Protein AF-A0A2A2HPN9-F1 (afdb_monomer_lite)

pLDDT: mean 92.89, std 8.74, range [51.38, 98.81]

Structure (mmCIF, N/CA/C/O backbone):
data_AF-A0A2A2HPN9-F1
#
_entry.id   AF-A0A2A2HPN9-F1
#
loop_
_atom_site.group_PDB
_atom_site.id
_atom_site.type_symbol
_atom_site.label_atom_id
_atom_site.label_alt_id
_atom_site.label_comp_id
_atom_site.label_asym_id
_atom_site.label_entity_id
_atom_site.label_seq_id
_atom_site.pdbx_PDB_ins_code
_atom_site.Cartn_x
_atom_site.Cartn_y
_atom_site.Cartn_z
_atom_site.occupancy
_atom_site.B_iso_or_equiv
_atom_site.auth_seq_id
_atom_site.auth_comp_id
_atom_site.auth_asym_id
_atom_site.auth_atom_id
_atom_site.pdbx_PDB_model_num
ATOM 1 N N . MET A 1 1 ? -5.520 -9.293 13.036 1.00 94.44 1 MET A N 1
ATOM 2 C CA . MET A 1 1 ? -4.267 -8.749 12.450 1.00 94.44 1 MET A CA 1
ATOM 3 C C . MET A 1 1 ? -4.256 -7.219 12.364 1.00 94.44 1 MET A C 1
ATOM 5 O O . MET A 1 1 ? -3.452 -6.610 13.058 1.00 94.44 1 MET A O 1
ATOM 9 N N . LEU A 1 2 ? -5.131 -6.582 11.566 1.00 96.94 2 LEU A N 1
ATOM 10 C CA . LEU A 1 2 ? -5.053 -5.133 11.286 1.00 96.94 2 LEU A CA 1
ATOM 11 C C . LEU A 1 2 ? -5.086 -4.243 12.544 1.00 96.94 2 LEU A C 1
ATOM 13 O O . LEU A 1 2 ? -4.324 -3.278 12.641 1.00 96.94 2 LEU A O 1
ATOM 17 N N . VAL A 1 3 ? -5.927 -4.607 13.520 1.00 96.00 3 VAL A N 1
ATOM 18 C CA . VAL A 1 3 ? -6.028 -3.945 14.832 1.00 96.00 3 VAL A CA 1
ATOM 19 C C . VAL A 1 3 ? -4.741 -4.113 15.638 1.00 96.00 3 VAL A C 1
ATOM 21 O O . VAL A 1 3 ? -4.184 -3.131 16.120 1.00 96.00 3 VAL A O 1
ATOM 24 N N . ALA A 1 4 ? -4.218 -5.340 15.725 1.00 94.75 4 ALA A N 1
ATOM 25 C CA . ALA A 1 4 ? -3.018 -5.659 16.495 1.00 94.75 4 ALA A CA 1
ATOM 26 C C . ALA A 1 4 ? -1.759 -4.940 15.970 1.00 94.75 4 ALA A C 1
ATOM 28 O O . ALA A 1 4 ? -0.940 -4.479 16.773 1.00 94.75 4 ALA A O 1
ATOM 29 N N . ASN A 1 5 ? -1.646 -4.794 14.647 1.00 97.00 5 ASN A N 1
ATOM 30 C CA . ASN A 1 5 ? -0.594 -4.036 13.962 1.00 97.00 5 ASN A CA 1
ATOM 31 C C . ASN A 1 5 ? -0.727 -2.512 14.159 1.00 97.00 5 ASN A C 1
ATOM 33 O O . ASN A 1 5 ? 0.233 -1.787 13.948 1.00 97.00 5 ASN A O 1
ATOM 37 N N . ARG A 1 6 ? -1.901 -2.006 14.576 1.00 96.88 6 ARG A N 1
ATOM 38 C CA . ARG A 1 6 ? -2.229 -0.565 14.542 1.00 96.88 6 ARG A CA 1
ATOM 39 C C . ARG A 1 6 ? -1.991 -0.011 13.133 1.00 96.88 6 ARG A C 1
ATOM 41 O O . ARG A 1 6 ? -1.334 1.003 12.944 1.00 96.88 6 ARG A O 1
ATOM 48 N N . THR A 1 7 ? -2.520 -0.744 12.151 1.00 98.38 7 THR A N 1
ATOM 49 C CA . THR A 1 7 ? -2.229 -0.553 10.725 1.00 98.38 7 THR A CA 1
ATOM 50 C C . THR A 1 7 ? -2.402 0.912 10.318 1.00 98.38 7 THR A C 1
ATOM 52 O O . THR A 1 7 ? -3.520 1.433 10.421 1.00 98.38 7 THR A O 1
ATOM 55 N N . PRO A 1 8 ? -1.329 1.579 9.857 1.00 98.31 8 PRO A N 1
ATOM 56 C CA . PRO A 1 8 ? -1.378 2.991 9.541 1.00 98.31 8 PRO A CA 1
ATOM 57 C C . PRO A 1 8 ? -1.985 3.264 8.164 1.00 98.31 8 PRO A C 1
ATOM 59 O O . PRO A 1 8 ? -2.545 4.332 7.964 1.00 98.31 8 PRO A O 1
ATOM 62 N N . ALA A 1 9 ? -1.923 2.291 7.250 1.00 98.56 9 ALA A N 1
ATOM 63 C CA . ALA A 1 9 ? -2.622 2.288 5.971 1.00 98.56 9 ALA A CA 1
ATOM 64 C C . ALA A 1 9 ? -2.888 0.847 5.517 1.00 98.56 9 ALA A C 1
ATOM 66 O O . ALA A 1 9 ? -2.006 -0.010 5.607 1.00 98.56 9 ALA A O 1
ATOM 67 N N . LEU A 1 10 ? -4.099 0.585 5.032 1.00 98.81 10 LEU A N 1
ATOM 68 C CA . LEU A 1 10 ? -4.446 -0.627 4.295 1.00 98.81 10 LEU A CA 1
ATOM 69 C C . LEU A 1 10 ? -4.522 -0.275 2.807 1.00 98.81 10 LEU A C 1
ATOM 71 O O . LEU A 1 10 ? -5.315 0.578 2.421 1.00 98.81 10 LEU A O 1
ATOM 75 N N . VAL A 1 11 ? -3.722 -0.922 1.970 1.00 98.62 11 VAL A N 1
ATOM 76 C CA . VAL A 1 11 ? -3.700 -0.681 0.526 1.00 98.62 11 VAL A CA 1
ATOM 77 C C . VAL A 1 11 ? -4.233 -1.909 -0.197 1.00 98.62 11 VAL A C 1
ATOM 79 O O . VAL A 1 11 ? -3.643 -2.990 -0.138 1.00 98.62 11 VAL A O 1
ATOM 82 N N . VAL A 1 12 ? -5.360 -1.730 -0.877 1.00 98.00 12 VAL A N 1
ATOM 83 C CA . VAL A 1 12 ? -6.026 -2.759 -1.670 1.00 98.00 12 VAL A CA 1
ATOM 84 C C . VAL A 1 12 ? -5.745 -2.474 -3.141 1.00 98.00 12 VAL A C 1
ATOM 86 O O . VAL A 1 12 ? -6.105 -1.426 -3.663 1.00 98.00 12 VAL A O 1
ATOM 89 N N . LEU A 1 13 ? -5.088 -3.409 -3.814 1.00 96.62 13 LEU A N 1
ATOM 90 C CA . LEU A 1 13 ? -4.705 -3.299 -5.226 1.00 96.62 13 LEU A CA 1
ATOM 91 C C . LEU A 1 13 ? -5.498 -4.257 -6.120 1.00 96.62 13 LEU A C 1
ATOM 93 O O . LEU A 1 13 ? -5.266 -4.297 -7.321 1.00 96.62 13 LEU A O 1
ATOM 97 N N . ALA A 1 14 ? -6.378 -5.076 -5.535 1.00 93.81 14 ALA A N 1
ATOM 98 C CA . ALA A 1 14 ? -7.333 -5.875 -6.292 1.00 93.81 14 ALA A CA 1
ATOM 99 C C . ALA A 1 14 ? -8.342 -4.930 -6.960 1.00 93.81 14 ALA A C 1
ATOM 101 O O . ALA A 1 14 ? -8.957 -4.110 -6.283 1.00 93.81 14 ALA A O 1
ATOM 102 N N . SER A 1 15 ? -8.482 -5.036 -8.276 1.00 92.88 15 SER A N 1
ATOM 103 C CA . SER A 1 15 ? -9.352 -4.193 -9.097 1.00 92.88 15 SER A CA 1
ATOM 104 C C . SER A 1 15 ? -10.831 -4.536 -8.903 1.00 92.88 15 SER A C 1
ATOM 106 O O . SER A 1 15 ? -11.163 -5.568 -8.320 1.00 92.88 15 SER A O 1
ATOM 108 N N . GLU A 1 16 ? -11.738 -3.738 -9.469 1.00 91.19 16 GLU A N 1
ATOM 109 C CA . GLU A 1 16 ? -13.156 -4.113 -9.558 1.00 91.19 16 GLU A CA 1
ATOM 110 C C . GLU A 1 16 ? -13.344 -5.450 -10.265 1.00 91.19 16 GLU A C 1
ATOM 112 O O . GLU A 1 16 ? -14.197 -6.225 -9.862 1.00 91.19 16 GLU A O 1
ATOM 117 N N . LYS A 1 17 ? -12.524 -5.774 -11.270 1.00 88.38 17 LYS A N 1
ATOM 118 C CA . LYS A 1 17 ? -12.605 -7.073 -11.955 1.00 88.38 17 LYS A CA 1
ATOM 119 C C . LYS A 1 17 ? -12.196 -8.242 -11.057 1.00 88.38 17 LYS A C 1
ATOM 121 O O . LYS A 1 17 ? -12.641 -9.358 -11.280 1.00 88.38 17 LYS A O 1
ATOM 126 N N . ASP A 1 18 ? -11.350 -7.996 -10.055 1.00 89.00 18 ASP A N 1
ATOM 127 C CA . ASP A 1 18 ? -10.949 -9.011 -9.073 1.00 89.00 18 ASP A CA 1
ATOM 128 C C . ASP A 1 18 ? -12.004 -9.197 -7.963 1.00 89.00 18 ASP A C 1
ATOM 130 O O . ASP A 1 18 ? -12.030 -10.225 -7.290 1.00 89.00 18 ASP A O 1
ATOM 134 N N . ILE A 1 19 ? -12.830 -8.177 -7.721 1.00 88.94 19 ILE A N 1
ATOM 135 C CA . ILE A 1 19 ? -13.760 -8.101 -6.588 1.00 88.94 19 ILE A CA 1
ATOM 136 C C . ILE A 1 19 ? -15.208 -8.377 -7.022 1.00 88.94 19 ILE A C 1
ATOM 138 O O . ILE A 1 19 ? -15.953 -9.054 -6.308 1.00 88.94 19 ILE A O 1
ATOM 142 N N . ASN A 1 20 ? -15.621 -7.854 -8.177 1.00 79.00 20 ASN A N 1
ATOM 143 C CA . ASN A 1 20 ? -16.982 -7.957 -8.681 1.00 79.00 20 ASN A CA 1
ATOM 144 C C . ASN A 1 20 ? -17.252 -9.393 -9.184 1.00 79.00 20 ASN A C 1
ATOM 146 O O . ASN A 1 20 ? -16.546 -9.879 -10.073 1.00 79.00 20 ASN A O 1
ATOM 150 N N . PRO A 1 21 ? -18.292 -10.066 -8.651 1.00 65.19 21 PRO A N 1
ATOM 151 C CA . PRO A 1 21 ? -18.664 -11.426 -9.041 1.00 65.19 21 PRO A CA 1
ATOM 152 C C . PRO A 1 21 ? -19.020 -11.600 -10.523 1.00 65.19 21 PRO A C 1
ATOM 154 O O . PRO A 1 21 ? -18.977 -12.724 -11.012 1.00 65.19 21 PRO A O 1
ATOM 157 N N . GLU A 1 22 ? -19.350 -10.531 -11.249 1.00 68.00 22 GLU A N 1
ATOM 158 C CA . GLU A 1 22 ? -19.658 -10.601 -12.685 1.00 68.00 22 GLU A CA 1
ATOM 159 C C . GLU A 1 22 ? -18.457 -11.038 -13.546 1.00 68.00 22 GLU A C 1
ATOM 161 O O . GLU A 1 22 ? -18.647 -11.456 -14.686 1.00 68.00 22 GLU A O 1
ATOM 166 N N . PHE A 1 23 ? -17.229 -10.992 -13.011 1.00 60.81 23 PHE A N 1
ATOM 167 C CA . PHE A 1 23 ? -15.998 -11.287 -13.756 1.00 60.81 23 PHE A CA 1
ATOM 168 C C . PHE A 1 23 ? -15.218 -12.524 -13.256 1.00 60.81 23 PHE A C 1
ATOM 170 O O . PHE A 1 23 ? -14.158 -12.820 -13.811 1.00 60.81 23 PHE A O 1
ATOM 177 N N . GLY A 1 24 ? -15.709 -13.272 -12.250 1.00 60.09 24 GLY A N 1
ATOM 178 C CA . GLY A 1 24 ? -15.076 -14.519 -11.776 1.00 60.09 24 GLY A CA 1
ATOM 179 C C . GLY A 1 24 ? -15.166 -14.788 -10.263 1.00 60.09 24 GLY A C 1
ATOM 180 O O . GLY A 1 24 ? -16.160 -14.463 -9.616 1.00 60.09 24 GLY A O 1
ATOM 181 N N . GLU A 1 25 ? -14.131 -15.426 -9.689 1.00 59.91 25 GLU A N 1
ATOM 182 C CA . GLU A 1 25 ? -14.046 -15.708 -8.242 1.00 59.91 25 GLU A CA 1
ATOM 183 C C . GLU A 1 25 ? -14.098 -14.417 -7.413 1.00 59.91 25 GLU A C 1
ATOM 185 O O . GLU A 1 25 ? -13.223 -13.557 -7.507 1.00 59.91 25 GLU A O 1
ATOM 190 N N . LYS A 1 26 ? -15.120 -14.317 -6.562 1.00 79.88 26 LYS A N 1
ATOM 191 C CA . LYS A 1 26 ? -15.441 -13.125 -5.780 1.00 79.88 26 LYS A CA 1
ATOM 192 C C . LYS A 1 26 ? -14.487 -12.941 -4.599 1.00 79.88 26 LYS A C 1
ATOM 194 O O . LYS A 1 26 ? -14.621 -13.627 -3.582 1.00 79.88 26 LYS A O 1
ATOM 199 N N . LEU A 1 27 ? -13.591 -11.957 -4.672 1.00 89.00 27 LEU A N 1
ATOM 200 C CA . LEU A 1 27 ? -12.939 -11.449 -3.464 1.00 89.00 27 LEU A CA 1
ATOM 201 C C . LEU A 1 27 ? -13.952 -10.651 -2.618 1.00 89.00 27 LEU A C 1
ATOM 203 O O . LEU A 1 27 ? -14.721 -9.854 -3.156 1.00 89.00 27 LEU A O 1
ATOM 207 N N . PRO A 1 28 ? -13.987 -10.832 -1.286 1.00 90.56 28 PRO A N 1
ATOM 208 C CA . PRO A 1 28 ? -14.945 -10.135 -0.436 1.00 90.56 28 PRO A CA 1
ATOM 209 C C . PRO A 1 28 ? -14.647 -8.630 -0.341 1.00 90.56 28 PRO A C 1
ATOM 211 O O . PRO A 1 28 ? -13.524 -8.214 -0.066 1.00 90.56 28 PRO A O 1
ATOM 214 N N . GLU A 1 29 ? -15.690 -7.806 -0.456 1.00 90.31 29 GLU A N 1
ATOM 215 C CA . GLU A 1 29 ? -15.645 -6.337 -0.331 1.00 90.31 29 GLU A CA 1
ATOM 216 C C . GLU A 1 29 ? -15.559 -5.844 1.127 1.00 90.31 29 GLU A C 1
ATOM 218 O O . GLU A 1 29 ? -16.287 -4.944 1.559 1.00 90.31 29 GLU A O 1
ATOM 223 N N . TYR A 1 30 ? -14.674 -6.443 1.922 1.00 94.81 30 TYR A N 1
ATOM 224 C CA . TYR A 1 30 ? -14.636 -6.268 3.379 1.00 94.81 30 TYR A CA 1
ATOM 225 C C . TYR A 1 30 ? -14.325 -4.831 3.841 1.00 94.81 30 TYR A C 1
ATOM 227 O O . TYR A 1 30 ? -14.590 -4.485 4.990 1.00 94.81 30 TYR A O 1
ATOM 235 N N . PHE A 1 31 ? -13.743 -4.005 2.967 1.00 95.69 31 PHE A N 1
ATOM 236 C CA . PHE A 1 31 ? -13.295 -2.641 3.266 1.00 95.69 31 PHE A CA 1
ATOM 237 C C . PHE A 1 31 ? -14.275 -1.550 2.802 1.00 95.69 31 PHE A C 1
ATOM 239 O O . PHE A 1 31 ? -14.075 -0.379 3.119 1.00 95.69 31 PHE A O 1
ATOM 246 N N . ARG A 1 32 ? -15.333 -1.920 2.068 1.00 93.88 32 ARG A N 1
ATOM 247 C CA . ARG A 1 32 ? -16.356 -0.990 1.545 1.00 93.88 32 ARG A CA 1
ATOM 248 C C . ARG A 1 32 ? -17.679 -1.074 2.287 1.00 93.88 32 ARG A C 1
ATOM 250 O O . ARG A 1 32 ? -18.446 -0.116 2.287 1.00 93.88 32 ARG A O 1
ATOM 257 N N . LYS A 1 33 ? -17.952 -2.218 2.913 1.00 93.38 33 LYS A N 1
ATOM 258 C CA . LYS A 1 3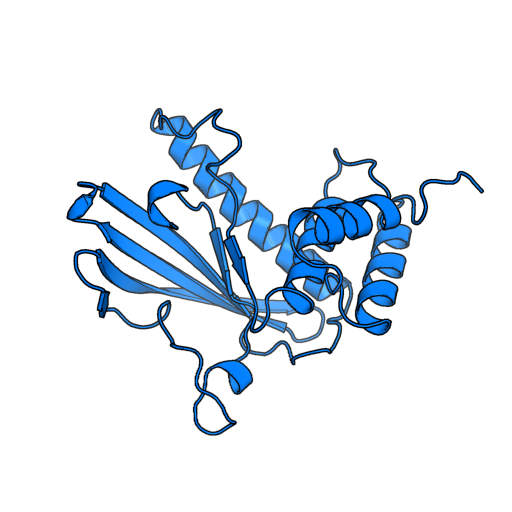3 ? -19.213 -2.506 3.596 1.00 93.38 33 LYS A CA 1
ATOM 259 C C . LYS A 1 33 ? -18.976 -2.671 5.088 1.00 93.38 33 LYS A C 1
ATOM 261 O O . LYS A 1 33 ? -18.033 -3.334 5.512 1.00 93.38 33 LYS A O 1
ATOM 266 N N . SER A 1 34 ? -19.855 -2.064 5.878 1.00 97.25 34 SER A N 1
ATOM 267 C CA . SER A 1 34 ? -19.897 -2.313 7.316 1.00 97.25 34 SER A CA 1
ATOM 268 C C . SER A 1 34 ? -20.394 -3.733 7.559 1.00 97.25 34 SER A C 1
ATOM 270 O O . SER A 1 34 ? -21.356 -4.160 6.922 1.00 97.25 34 SER A O 1
ATOM 272 N N . ASN A 1 35 ? -19.730 -4.470 8.443 1.00 96.94 35 ASN A N 1
ATOM 273 C CA . ASN A 1 35 ? -20.083 -5.853 8.746 1.00 96.94 35 ASN A CA 1
ATOM 274 C C . ASN A 1 35 ? -19.527 -6.276 10.114 1.00 96.94 35 ASN A C 1
ATOM 276 O O . ASN A 1 35 ? -18.695 -5.580 10.704 1.00 96.94 35 ASN A O 1
ATOM 280 N N . GLN A 1 36 ? -19.966 -7.434 10.597 1.00 96.81 36 GLN A N 1
ATOM 281 C CA . GLN A 1 36 ? -19.438 -8.088 11.786 1.00 96.81 36 GLN A CA 1
ATOM 282 C C . GLN A 1 36 ? -18.783 -9.423 11.408 1.00 96.81 36 GLN A C 1
ATOM 284 O O . GLN A 1 36 ? -19.371 -10.240 10.704 1.00 96.81 36 GLN A O 1
ATOM 289 N N . TYR A 1 37 ? -17.568 -9.647 11.903 1.00 95.44 37 TYR A N 1
ATOM 290 C CA . TYR A 1 37 ? -16.784 -10.864 11.701 1.00 95.44 37 TYR A CA 1
ATOM 291 C C . TYR A 1 37 ? -16.431 -11.448 13.073 1.00 95.44 37 TYR A C 1
ATOM 293 O O . TYR A 1 37 ? -15.424 -11.074 13.677 1.00 95.44 37 TYR A O 1
ATOM 301 N N . GLY A 1 38 ? -17.302 -12.313 13.601 1.00 95.50 38 GLY A N 1
ATOM 302 C CA . GLY A 1 38 ? -17.205 -12.781 14.987 1.00 95.50 38 GLY A CA 1
ATOM 303 C C . GLY A 1 38 ? -17.287 -11.609 15.971 1.00 95.50 38 GLY A C 1
ATOM 304 O O . GLY A 1 38 ? -18.250 -10.841 15.948 1.00 95.50 38 GLY A O 1
ATOM 305 N N . ASP A 1 39 ? -16.247 -11.437 16.786 1.00 95.75 39 ASP A N 1
ATOM 306 C CA . ASP A 1 39 ? -16.135 -10.360 17.782 1.00 95.75 39 ASP A CA 1
ATOM 307 C C . ASP A 1 39 ? -15.650 -9.017 17.213 1.00 95.75 39 ASP A C 1
ATOM 309 O O . ASP A 1 39 ? -15.536 -8.026 17.943 1.00 95.75 39 ASP A O 1
ATOM 313 N N . VAL A 1 40 ? -15.368 -8.963 15.909 1.00 97.31 40 VAL A N 1
ATOM 314 C CA . VAL A 1 40 ? -14.856 -7.771 15.234 1.00 97.31 40 VAL A CA 1
ATOM 315 C C . VAL A 1 40 ? -15.981 -7.062 14.491 1.00 97.31 40 VAL A C 1
ATOM 317 O O . VAL A 1 40 ? -16.501 -7.559 13.493 1.00 97.31 40 VAL A O 1
ATOM 320 N N . LEU A 1 41 ? -16.325 -5.858 14.941 1.00 97.69 41 LEU A N 1
ATOM 321 C CA . LEU A 1 41 ? -17.253 -4.965 14.257 1.00 97.69 41 LEU A CA 1
ATOM 322 C C . LEU A 1 41 ? -16.480 -3.977 13.380 1.00 97.69 41 LEU A C 1
ATOM 324 O O . LEU A 1 41 ? -15.588 -3.272 13.859 1.00 97.69 41 LEU A O 1
ATOM 328 N N . VAL A 1 42 ? -16.852 -3.892 12.105 1.00 98.19 42 VAL A N 1
ATOM 329 C CA . VAL A 1 42 ? -16.247 -2.992 11.121 1.00 98.19 42 VAL A CA 1
ATOM 330 C C . VAL A 1 42 ? -17.304 -2.027 10.603 1.00 98.19 42 VAL A C 1
ATOM 332 O O . VAL A 1 42 ? -18.339 -2.440 10.085 1.00 98.19 42 VAL A O 1
ATOM 335 N N . THR A 1 43 ? -17.028 -0.729 10.693 1.00 98.31 43 THR A N 1
ATOM 336 C CA . THR A 1 43 ? -17.799 0.315 10.011 1.00 98.31 43 THR A CA 1
ATOM 337 C C . THR A 1 43 ? -16.943 0.945 8.923 1.00 98.31 43 THR A C 1
ATOM 339 O O . THR A 1 43 ? -15.911 1.547 9.228 1.00 98.31 43 THR A O 1
ATOM 342 N N . ALA A 1 44 ? -17.377 0.826 7.671 1.00 97.88 44 ALA A N 1
ATOM 343 C CA . ALA A 1 44 ? -16.716 1.420 6.515 1.00 97.88 44 ALA A CA 1
ATOM 344 C C . ALA A 1 44 ? -17.393 2.741 6.129 1.00 97.88 44 ALA A C 1
ATOM 346 O O . ALA A 1 44 ? -18.621 2.831 6.091 1.00 97.88 44 ALA A O 1
ATOM 347 N N . LYS A 1 45 ? -16.595 3.769 5.834 1.00 97.94 45 LYS A N 1
ATOM 348 C CA . LYS A 1 45 ? -17.073 5.052 5.301 1.00 97.94 45 LYS A CA 1
ATOM 349 C C . LYS A 1 45 ? -16.159 5.511 4.168 1.00 97.94 45 LYS A C 1
ATOM 351 O O . LYS A 1 45 ? -14.943 5.474 4.337 1.00 97.94 45 LYS A O 1
ATOM 356 N N . GLY A 1 46 ? -16.732 5.980 3.059 1.00 97.25 46 GLY A N 1
ATOM 357 C CA . GLY A 1 46 ? -15.977 6.674 2.012 1.00 97.25 46 GLY A CA 1
ATOM 358 C C . GLY A 1 46 ? -15.284 7.928 2.556 1.00 97.25 46 GLY A C 1
ATOM 359 O O . GLY A 1 46 ? -15.828 8.625 3.418 1.00 97.25 46 GLY A O 1
ATOM 360 N N . ASN A 1 47 ? -14.067 8.182 2.086 1.00 96.50 47 ASN A N 1
ATOM 361 C CA . ASN A 1 47 ? -13.200 9.257 2.566 1.00 96.50 47 ASN A CA 1
ATOM 362 C C . ASN A 1 47 ? -12.522 10.038 1.427 1.00 96.50 47 ASN A C 1
ATOM 364 O O . ASN A 1 47 ? -11.494 10.669 1.644 1.00 96.50 47 ASN A O 1
ATOM 368 N N . GLY A 1 48 ? -13.106 9.999 0.231 1.00 96.38 48 GLY A N 1
ATOM 369 C CA . GLY A 1 48 ? -12.618 10.703 -0.951 1.00 96.38 48 GLY A CA 1
ATOM 370 C C . GLY A 1 48 ? -12.144 9.757 -2.044 1.00 96.38 48 GLY A C 1
ATOM 371 O O . GLY A 1 48 ? -12.053 8.546 -1.852 1.00 96.38 48 GLY A O 1
ATOM 372 N N . GLU A 1 49 ? -11.846 10.336 -3.191 1.00 97.31 49 GLU A N 1
ATOM 373 C CA . GLU A 1 49 ? -11.356 9.663 -4.387 1.00 97.31 49 GLU A CA 1
ATOM 374 C C . GLU A 1 49 ? -10.487 10.638 -5.183 1.00 97.31 49 GLU A C 1
ATOM 376 O O . GLU A 1 49 ? -10.465 11.838 -4.893 1.00 97.31 49 GLU A O 1
ATOM 381 N N . GLY A 1 50 ? -9.746 10.124 -6.154 1.00 96.50 50 GLY A N 1
ATOM 382 C CA . GLY A 1 50 ? -8.930 10.936 -7.039 1.00 96.50 50 GLY A CA 1
ATOM 383 C C . GLY A 1 50 ? -8.310 10.114 -8.156 1.00 96.50 50 GLY A C 1
ATOM 384 O O . GLY A 1 50 ? -8.546 8.911 -8.280 1.00 96.50 50 GLY A O 1
ATOM 385 N N . LYS A 1 51 ? -7.513 10.800 -8.968 1.00 95.25 51 LYS A N 1
ATOM 386 C CA . LYS A 1 51 ? -6.759 10.221 -10.075 1.00 95.25 51 LYS A CA 1
ATOM 387 C C . LYS A 1 51 ? -5.274 10.325 -9.779 1.00 95.25 51 LYS A C 1
ATOM 389 O O . LYS A 1 51 ? -4.848 11.257 -9.101 1.00 95.25 51 LYS A O 1
ATOM 394 N N . LEU A 1 52 ? -4.535 9.361 -10.290 1.00 94.06 52 LEU A N 1
ATOM 395 C CA . LEU A 1 52 ? -3.089 9.366 -10.390 1.00 94.06 52 LEU A CA 1
ATOM 396 C C . LEU A 1 52 ? -2.725 9.440 -11.878 1.00 94.06 52 LEU A C 1
ATOM 398 O O . LEU A 1 52 ? -3.580 9.265 -12.759 1.00 94.06 52 LEU A O 1
ATOM 402 N N . ALA A 1 53 ? -1.450 9.652 -12.163 1.00 90.88 53 ALA A N 1
ATOM 403 C CA . ALA A 1 53 ? -0.892 9.487 -13.492 1.00 90.88 53 ALA A CA 1
ATOM 404 C C . ALA A 1 53 ? -1.140 8.070 -14.056 1.00 90.88 53 ALA A C 1
ATOM 406 O O . ALA A 1 53 ? -1.603 7.147 -13.374 1.00 90.88 53 ALA A O 1
ATOM 407 N N . ASP A 1 54 ? -0.876 7.909 -15.354 1.00 88.75 54 ASP A N 1
ATOM 408 C CA . ASP A 1 54 ? -1.081 6.659 -16.103 1.00 88.75 54 ASP A CA 1
ATOM 409 C C . ASP A 1 54 ? -2.527 6.126 -16.088 1.00 88.75 54 ASP A C 1
ATOM 411 O O . ASP A 1 54 ? -2.781 4.946 -16.341 1.00 88.75 54 ASP A O 1
ATOM 415 N N . GLY A 1 55 ? -3.495 7.003 -15.802 1.00 88.81 55 GLY A N 1
ATOM 416 C CA . GLY A 1 55 ? -4.919 6.673 -15.794 1.00 88.81 55 GLY A CA 1
ATOM 417 C C . GLY A 1 55 ? -5.360 5.812 -14.610 1.00 88.81 55 GLY A C 1
ATOM 418 O O . GLY A 1 55 ? -6.452 5.243 -14.657 1.00 88.81 55 GLY A O 1
ATOM 419 N N . LEU A 1 56 ? -4.550 5.698 -13.553 1.00 92.12 56 LEU A N 1
ATOM 420 C CA . LEU A 1 56 ? -4.956 5.015 -12.328 1.00 92.12 56 LEU A CA 1
ATOM 421 C C . LEU A 1 56 ? -5.907 5.891 -11.505 1.00 92.12 56 LEU A C 1
ATOM 423 O O . LEU A 1 56 ? -5.715 7.093 -11.361 1.00 92.12 56 LEU A O 1
ATOM 427 N N . ASP A 1 57 ? -6.919 5.267 -10.915 1.00 95.56 57 ASP A N 1
ATOM 428 C CA . ASP A 1 57 ? -7.818 5.907 -9.959 1.00 95.56 57 ASP A CA 1
ATOM 429 C C . ASP A 1 57 ? -7.478 5.425 -8.541 1.00 95.56 57 ASP A C 1
ATOM 431 O O . ASP A 1 57 ? -6.969 4.317 -8.348 1.00 95.56 57 ASP A O 1
ATOM 435 N N . TYR A 1 58 ? -7.799 6.221 -7.522 1.00 97.00 58 TYR A N 1
ATOM 436 C CA . TYR A 1 58 ? -7.806 5.752 -6.139 1.00 97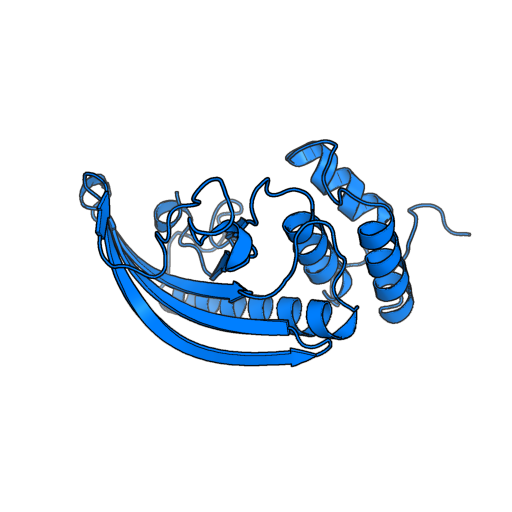.00 58 TYR A CA 1
ATOM 437 C C . TYR A 1 58 ? -9.092 6.152 -5.423 1.00 97.00 58 TYR A C 1
ATOM 439 O O . TYR A 1 58 ? -9.568 7.279 -5.534 1.00 97.00 58 TYR A O 1
ATOM 447 N N . HIS A 1 59 ? -9.618 5.243 -4.608 1.00 98.06 59 HIS A N 1
ATOM 448 C CA . HIS A 1 59 ? -10.706 5.497 -3.670 1.00 98.06 59 HIS A CA 1
ATOM 449 C C . HIS A 1 59 ? -10.185 5.349 -2.243 1.00 98.06 59 HIS A C 1
ATOM 451 O O . HIS A 1 59 ? -9.458 4.406 -1.919 1.00 98.06 59 HIS A O 1
ATOM 457 N N . GLN A 1 60 ? -10.569 6.266 -1.364 1.00 98.25 60 GLN A N 1
ATOM 458 C CA . GLN A 1 60 ? -10.220 6.223 0.046 1.00 98.25 60 GLN A CA 1
ATOM 459 C C . GLN A 1 60 ? -11.412 5.828 0.904 1.00 98.25 60 GLN A C 1
ATOM 461 O O . GLN A 1 60 ? -12.536 6.296 0.715 1.00 98.25 60 GLN A O 1
ATOM 466 N N . TYR A 1 61 ? -11.139 5.025 1.927 1.00 98.44 61 TYR A N 1
ATOM 467 C CA . TYR A 1 61 ? -12.114 4.672 2.952 1.00 98.44 61 TYR A CA 1
ATOM 468 C C . TYR A 1 61 ? -11.504 4.814 4.344 1.00 98.44 61 TYR A C 1
ATOM 470 O O . TYR A 1 61 ? -10.288 4.780 4.531 1.00 98.44 61 TYR A O 1
ATOM 478 N N . LEU A 1 62 ? -12.361 4.945 5.348 1.00 98.31 62 LEU A N 1
ATOM 479 C CA . LEU A 1 62 ? -11.997 4.826 6.753 1.00 98.31 62 LEU A CA 1
ATOM 480 C C . LEU A 1 62 ? -12.737 3.638 7.351 1.00 98.31 62 LEU A C 1
ATOM 482 O O . LEU A 1 62 ? -13.968 3.636 7.418 1.00 98.31 62 LEU A O 1
ATOM 486 N N . LEU A 1 63 ? -11.978 2.660 7.840 1.00 98.44 63 LEU A N 1
ATOM 487 C CA . LEU A 1 63 ? -12.517 1.553 8.616 1.00 98.44 63 LEU A CA 1
ATOM 488 C C . LEU A 1 63 ? -12.409 1.873 10.097 1.00 98.44 63 LEU A C 1
ATOM 490 O O . LEU A 1 63 ? -11.310 1.945 10.646 1.00 98.44 63 LEU A O 1
ATOM 494 N N . LYS A 1 64 ? -13.546 2.040 10.768 1.00 98.19 64 LYS A N 1
ATOM 495 C CA . LYS A 1 64 ? -13.606 2.007 12.231 1.00 98.19 64 LYS A CA 1
ATOM 496 C C . LYS A 1 64 ? -13.776 0.553 12.643 1.00 98.19 64 LYS A C 1
ATOM 498 O O . LYS A 1 64 ? -14.788 -0.055 12.314 1.00 98.19 64 LYS A O 1
ATOM 503 N N . VAL A 1 65 ? -12.787 0.009 13.338 1.00 98.00 65 VAL A N 1
ATOM 504 C CA . VAL A 1 65 ? -12.777 -1.387 13.774 1.00 98.00 65 VAL A CA 1
ATOM 505 C C . VAL A 1 65 ? -12.830 -1.426 15.291 1.00 98.00 65 VAL A C 1
ATOM 507 O O . VAL A 1 65 ? -12.012 -0.783 15.954 1.00 98.00 65 VAL A O 1
ATOM 510 N N . ILE A 1 66 ? -13.801 -2.160 15.823 1.00 97.44 66 ILE A N 1
ATOM 511 C CA . ILE A 1 66 ? -13.938 -2.477 17.243 1.00 97.44 66 ILE A CA 1
ATOM 512 C C . ILE A 1 66 ? -13.746 -3.984 17.369 1.00 97.44 66 ILE A C 1
ATOM 514 O O . ILE A 1 66 ? -14.538 -4.751 16.832 1.00 97.44 66 ILE A O 1
ATOM 518 N N . ASP A 1 67 ? -12.687 -4.393 18.051 1.00 95.38 67 ASP A N 1
ATOM 519 C CA . ASP A 1 67 ? -12.387 -5.788 18.353 1.00 95.38 67 ASP A CA 1
ATOM 520 C C . ASP A 1 67 ? -12.702 -6.031 19.829 1.00 95.38 67 ASP A C 1
ATOM 522 O O . ASP A 1 67 ? -11.955 -5.586 20.704 1.00 95.38 67 ASP A O 1
ATOM 526 N N . LYS A 1 68 ? -13.842 -6.681 20.098 1.00 92.38 68 LYS A N 1
ATOM 527 C CA . LYS A 1 68 ? -14.305 -6.937 21.470 1.00 92.38 68 LYS A CA 1
ATOM 528 C C . LYS A 1 68 ? -13.398 -7.926 22.200 1.00 92.38 68 LYS A C 1
ATOM 530 O O . LYS A 1 68 ? -13.208 -7.782 23.401 1.00 92.38 68 LYS A O 1
ATOM 535 N N . GLY A 1 69 ? -12.802 -8.880 21.482 1.00 89.06 69 GLY A N 1
ATOM 536 C CA . GLY A 1 69 ? -11.891 -9.867 22.064 1.00 89.06 69 GLY A CA 1
ATOM 537 C C . GLY A 1 69 ? -10.568 -9.257 22.537 1.00 89.06 69 GLY A C 1
ATOM 538 O O . GLY A 1 69 ? -9.944 -9.778 23.455 1.00 89.06 69 GLY A O 1
ATOM 539 N N . GLN A 1 70 ? -10.148 -8.137 21.941 1.00 86.25 70 GLN A N 1
ATOM 540 C CA . GLN A 1 70 ? -8.940 -7.397 22.332 1.00 86.25 70 GLN A CA 1
ATOM 541 C C . GLN A 1 70 ? -9.225 -6.113 23.127 1.00 86.25 70 GLN A C 1
ATOM 543 O O . GLN A 1 70 ? -8.280 -5.370 23.399 1.00 86.25 70 GLN A O 1
ATOM 548 N N . ASP A 1 71 ? -10.496 -5.823 23.428 1.00 91.12 71 ASP A N 1
ATOM 549 C CA . ASP A 1 71 ? -10.964 -4.538 23.968 1.00 91.12 71 ASP A CA 1
ATOM 550 C C . ASP A 1 71 ? -10.304 -3.331 23.266 1.00 91.12 71 ASP A C 1
ATOM 552 O O . ASP A 1 71 ? -9.729 -2.421 23.868 1.00 91.12 71 ASP A O 1
ATOM 556 N N . ALA A 1 72 ? -10.287 -3.373 21.930 1.00 91.88 72 ALA A N 1
ATOM 557 C CA . ALA A 1 72 ? -9.515 -2.444 21.115 1.00 91.88 72 ALA A CA 1
ATOM 558 C C . ALA A 1 72 ? -10.379 -1.749 20.065 1.00 91.88 72 ALA A C 1
ATOM 560 O O . ALA A 1 72 ? -11.151 -2.368 19.335 1.00 91.88 72 ALA A O 1
ATOM 561 N N . LYS A 1 73 ? -10.170 -0.437 19.920 1.00 94.81 73 LYS A N 1
ATOM 562 C CA . LYS A 1 73 ? -10.795 0.382 18.880 1.00 94.81 73 LYS A CA 1
ATOM 563 C C . LYS A 1 73 ? -9.740 1.110 18.066 1.00 94.81 73 LYS A C 1
ATOM 565 O O . LYS A 1 73 ? -8.931 1.864 18.605 1.00 94.81 73 LYS A O 1
ATOM 570 N N . VAL A 1 74 ? -9.774 0.928 16.751 1.00 96.06 74 VAL A N 1
ATOM 571 C CA . VAL A 1 74 ? -8.854 1.593 15.820 1.00 96.06 74 VAL A CA 1
ATOM 572 C C . VAL A 1 74 ? -9.600 2.160 14.622 1.00 96.06 74 VAL A C 1
ATOM 574 O O . VAL A 1 74 ? -10.689 1.723 14.261 1.00 96.06 74 VAL A O 1
ATOM 577 N N . THR A 1 75 ? -9.004 3.165 13.989 1.00 97.81 75 THR A N 1
ATOM 578 C CA . THR A 1 75 ? -9.454 3.662 12.687 1.00 97.81 75 THR A CA 1
ATOM 579 C C . THR A 1 75 ? -8.334 3.453 11.690 1.00 97.81 75 THR A C 1
ATOM 581 O O . THR A 1 75 ? -7.244 3.977 11.909 1.00 97.81 75 THR A O 1
ATOM 584 N N . ILE A 1 76 ? -8.594 2.706 10.627 1.00 98.56 76 ILE A N 1
ATOM 585 C CA . ILE A 1 76 ? -7.605 2.329 9.620 1.00 98.56 76 ILE A CA 1
ATOM 586 C C . ILE A 1 76 ? -7.977 3.041 8.317 1.00 98.56 76 ILE A C 1
ATOM 588 O O . ILE A 1 76 ? -9.082 2.815 7.816 1.00 98.56 76 ILE A O 1
ATOM 592 N N . PRO A 1 77 ? -7.114 3.922 7.784 1.00 98.56 77 PRO A N 1
ATOM 593 C CA . PRO A 1 77 ? -7.321 4.471 6.457 1.00 98.56 77 PRO A CA 1
ATOM 594 C C . PRO A 1 77 ? -7.028 3.405 5.403 1.00 98.56 77 PRO A C 1
ATOM 596 O O . PRO A 1 77 ? -6.097 2.608 5.541 1.00 98.56 77 PRO A O 1
ATOM 599 N N . VAL A 1 78 ? -7.853 3.393 4.365 1.00 98.75 78 VAL A N 1
ATOM 600 C CA . VAL A 1 78 ? -7.767 2.463 3.245 1.00 98.75 78 VAL A CA 1
ATOM 601 C C . VAL A 1 78 ? -7.545 3.254 1.969 1.00 98.75 78 VAL A C 1
ATOM 603 O O . VAL A 1 78 ? -8.240 4.242 1.742 1.00 98.75 78 VAL A O 1
ATOM 606 N N . ILE A 1 79 ? -6.613 2.798 1.140 1.00 98.69 79 ILE A N 1
ATOM 607 C CA . ILE A 1 79 ? -6.419 3.252 -0.237 1.00 98.69 79 ILE A CA 1
ATOM 608 C C . ILE A 1 79 ? -6.736 2.058 -1.132 1.00 98.69 79 ILE A C 1
ATOM 610 O O . ILE A 1 79 ? -6.132 0.997 -0.987 1.00 98.69 79 ILE A O 1
ATOM 614 N N . HIS A 1 80 ? -7.694 2.207 -2.034 1.00 98.12 80 HIS A N 1
ATOM 615 C CA . HIS A 1 80 ? -8.065 1.180 -2.997 1.00 98.12 80 HIS A CA 1
ATOM 616 C C . HIS A 1 80 ? -7.813 1.686 -4.411 1.00 98.12 80 HIS A C 1
ATOM 618 O O . HIS A 1 80 ? -8.248 2.783 -4.738 1.00 98.12 80 HIS A O 1
ATOM 624 N N . VAL A 1 81 ? -7.129 0.891 -5.232 1.00 97.06 81 VAL A N 1
ATOM 625 C CA . VAL A 1 81 ? -6.879 1.184 -6.651 1.00 97.06 81 VAL A CA 1
ATOM 626 C C . VAL A 1 81 ? -7.803 0.292 -7.491 1.00 97.06 81 VAL A C 1
ATOM 628 O O . VAL A 1 81 ? -7.469 -0.871 -7.737 1.00 97.06 81 VAL A O 1
ATOM 631 N N . PRO A 1 82 ? -8.999 0.772 -7.881 1.00 94.62 82 PRO A N 1
ATOM 632 C CA . PRO A 1 82 ? -10.047 -0.067 -8.462 1.00 94.62 82 PRO A CA 1
ATOM 633 C C . PRO A 1 82 ? -9.773 -0.484 -9.909 1.00 94.62 82 PRO A C 1
ATOM 635 O O . PRO A 1 82 ? -10.355 -1.460 -10.379 1.00 94.62 82 PRO A O 1
ATOM 638 N N . ASN A 1 83 ? -8.903 0.223 -10.628 1.00 92.75 83 ASN A N 1
ATOM 639 C CA . ASN A 1 83 ? -8.761 0.087 -12.075 1.00 92.75 83 ASN A CA 1
ATOM 640 C C . ASN A 1 83 ? -7.380 -0.417 -12.532 1.00 92.75 83 ASN A C 1
ATOM 642 O O . ASN A 1 83 ? -7.125 -0.429 -13.731 1.00 92.75 83 ASN A O 1
ATOM 646 N N . TRP A 1 84 ? -6.519 -0.897 -11.623 1.00 89.81 84 TRP A N 1
ATOM 647 C CA . TRP A 1 84 ? -5.226 -1.492 -11.990 1.00 89.81 84 TRP A CA 1
ATOM 648 C C . TRP A 1 84 ? -5.388 -2.964 -12.410 1.00 89.81 84 TRP A C 1
ATOM 650 O O . TRP A 1 84 ? -5.630 -3.816 -11.542 1.00 89.81 84 TRP A O 1
ATOM 660 N N . PRO A 1 85 ? -5.230 -3.309 -13.706 1.00 79.06 85 PRO A N 1
ATOM 661 C CA . PRO A 1 85 ? -5.430 -4.676 -14.178 1.00 79.06 85 PRO A CA 1
ATOM 662 C C . PRO A 1 85 ? -4.409 -5.659 -13.597 1.00 79.06 85 PRO A C 1
ATOM 664 O O . PRO A 1 85 ? -3.255 -5.312 -13.334 1.00 79.06 85 PRO A O 1
ATOM 667 N N . ASP A 1 86 ? -4.814 -6.919 -13.433 1.00 69.88 86 ASP A N 1
ATOM 668 C CA . ASP A 1 86 ? -3.901 -7.960 -12.966 1.00 69.88 86 ASP A CA 1
ATOM 669 C C . ASP A 1 86 ? -2.786 -8.246 -13.987 1.00 69.88 86 ASP A C 1
ATOM 671 O O . ASP A 1 86 ? -3.010 -8.204 -15.195 1.00 69.88 86 ASP A O 1
ATOM 675 N N . ARG A 1 87 ? -1.579 -8.553 -13.490 1.00 59.78 87 ARG A N 1
ATOM 676 C CA . ARG A 1 87 ? -0.359 -8.872 -14.271 1.00 59.78 87 ARG A CA 1
ATOM 677 C C . ARG A 1 87 ? 0.167 -7.782 -15.217 1.00 59.78 87 ARG A C 1
ATOM 679 O O . ARG A 1 87 ? 1.173 -8.020 -15.885 1.00 59.78 87 ARG A O 1
ATOM 686 N N . ILE A 1 88 ? -0.445 -6.602 -15.240 1.00 68.69 88 ILE A N 1
ATOM 687 C CA . ILE A 1 88 ? 0.007 -5.456 -16.036 1.00 68.69 88 ILE A CA 1
ATOM 688 C C . ILE A 1 88 ? 0.779 -4.493 -15.129 1.00 68.69 88 ILE A C 1
ATOM 690 O O . ILE A 1 88 ? 0.364 -4.222 -14.001 1.00 68.69 88 ILE A O 1
ATOM 694 N N . ALA A 1 89 ? 1.920 -3.994 -15.604 1.00 65.31 89 ALA A N 1
ATOM 695 C CA . ALA A 1 89 ? 2.614 -2.899 -14.937 1.00 65.31 89 ALA A CA 1
ATOM 696 C C . ALA A 1 89 ? 1.833 -1.600 -15.179 1.00 65.31 89 ALA A C 1
ATOM 698 O O . ALA A 1 89 ? 1.483 -1.308 -16.321 1.00 65.31 89 ALA A O 1
ATOM 699 N N . SER A 1 90 ? 1.553 -0.828 -14.128 1.00 64.38 90 SER A N 1
ATOM 700 C CA . SER A 1 90 ? 1.219 0.584 -14.329 1.00 64.38 90 SER A CA 1
ATOM 701 C C . SER A 1 90 ? 2.456 1.319 -14.850 1.00 64.38 90 SER A C 1
ATOM 703 O O . SER A 1 90 ? 3.577 0.835 -14.659 1.00 64.38 90 SER A O 1
ATOM 705 N N . GLY A 1 91 ? 2.268 2.479 -15.477 1.00 71.56 91 GLY A N 1
ATOM 706 C CA . GLY A 1 91 ? 3.400 3.357 -15.758 1.00 71.56 91 GLY A CA 1
ATOM 707 C C . GLY A 1 91 ? 4.112 3.786 -14.465 1.00 71.56 91 GLY A C 1
ATOM 708 O O . GLY A 1 91 ? 3.600 3.614 -13.347 1.00 71.56 91 GLY A O 1
ATOM 709 N N . ASN A 1 92 ? 5.350 4.257 -14.625 1.00 80.25 92 ASN A N 1
ATOM 710 C CA . ASN A 1 92 ? 6.235 4.576 -13.504 1.00 80.25 92 ASN A CA 1
ATOM 711 C C . ASN A 1 92 ? 5.722 5.773 -12.691 1.00 80.25 92 ASN A C 1
ATOM 713 O O . ASN A 1 92 ? 5.897 5.789 -11.472 1.00 80.25 92 ASN A O 1
ATOM 717 N N . GLU A 1 93 ? 5.066 6.741 -13.336 1.00 89.94 93 GLU A N 1
ATOM 718 C CA . GLU A 1 93 ? 4.600 7.968 -12.687 1.00 89.94 93 GLU A CA 1
ATOM 719 C C . GLU A 1 93 ? 3.407 7.687 -11.769 1.00 89.94 93 GLU A C 1
ATOM 721 O O . GLU A 1 93 ? 3.458 8.008 -10.583 1.00 89.94 93 GLU A O 1
ATOM 726 N N . GLY A 1 94 ? 2.390 6.964 -12.247 1.00 91.19 94 GLY A N 1
ATOM 727 C CA . GLY A 1 94 ? 1.231 6.590 -11.435 1.00 91.19 94 GLY A CA 1
ATOM 728 C C . GLY A 1 94 ? 1.609 5.688 -10.258 1.00 91.19 94 GLY A C 1
ATOM 729 O O . GLY A 1 94 ? 1.048 5.804 -9.166 1.00 91.19 94 GLY A O 1
ATOM 730 N N . LEU A 1 95 ? 2.606 4.811 -10.436 1.00 91.12 95 LEU A N 1
ATOM 731 C CA . LEU A 1 95 ? 3.117 3.970 -9.351 1.00 91.12 95 LEU A CA 1
ATOM 732 C C . LEU A 1 95 ? 3.880 4.778 -8.296 1.00 91.12 95 LEU A C 1
ATOM 734 O O . LEU A 1 95 ? 3.755 4.502 -7.098 1.00 91.12 95 LEU A O 1
ATOM 738 N N . LYS A 1 96 ? 4.657 5.772 -8.737 1.00 94.56 96 LYS A N 1
ATOM 739 C CA . LYS A 1 96 ? 5.365 6.707 -7.864 1.00 94.56 96 LYS A CA 1
ATOM 740 C C . LYS A 1 96 ? 4.378 7.551 -7.059 1.00 94.56 96 LYS A C 1
ATOM 742 O O . LYS A 1 96 ? 4.470 7.549 -5.834 1.00 94.56 96 LYS A O 1
ATOM 747 N N . GLU A 1 97 ? 3.392 8.168 -7.707 1.00 96.00 97 GLU A N 1
ATOM 748 C CA . GLU A 1 97 ? 2.353 8.951 -7.025 1.00 96.00 97 GLU A CA 1
ATOM 749 C C . GLU A 1 97 ? 1.569 8.098 -6.015 1.00 96.00 97 GLU A C 1
ATOM 751 O O . GLU A 1 97 ? 1.316 8.529 -4.888 1.00 96.00 97 GLU A O 1
ATOM 756 N N . LEU A 1 98 ? 1.238 6.846 -6.362 1.00 97.06 98 LEU A N 1
ATOM 757 C CA . LEU A 1 98 ? 0.604 5.918 -5.423 1.00 97.06 98 LEU A CA 1
ATOM 758 C C . LEU A 1 98 ? 1.492 5.652 -4.201 1.00 97.06 98 LEU A C 1
ATOM 760 O O . LEU A 1 98 ? 1.002 5.651 -3.070 1.00 97.06 98 LEU A O 1
ATOM 764 N N . ALA A 1 99 ? 2.787 5.404 -4.403 1.00 97.62 99 ALA A N 1
ATOM 765 C CA . ALA A 1 99 ? 3.731 5.156 -3.319 1.00 97.62 99 ALA A CA 1
ATOM 766 C C . ALA A 1 99 ? 3.910 6.383 -2.409 1.00 97.62 99 ALA A C 1
ATOM 768 O O . ALA A 1 99 ? 3.907 6.231 -1.184 1.00 97.62 99 ALA A O 1
ATOM 769 N N . GLU A 1 100 ? 3.996 7.583 -2.983 1.00 97.88 100 GLU A N 1
ATOM 770 C CA . GLU A 1 100 ? 4.044 8.853 -2.251 1.00 97.88 100 GLU A CA 1
ATOM 771 C C . GLU A 1 100 ? 2.769 9.074 -1.432 1.00 97.88 100 GLU A C 1
ATOM 773 O O . GLU A 1 100 ? 2.840 9.374 -0.237 1.00 97.88 100 GLU A O 1
ATOM 778 N N . HIS A 1 101 ? 1.598 8.824 -2.023 1.00 98.06 101 HIS A N 1
ATOM 779 C CA . HIS A 1 101 ? 0.311 8.925 -1.334 1.00 98.06 101 HIS A CA 1
ATOM 780 C C . HIS A 1 101 ? 0.198 7.943 -0.166 1.00 98.06 101 HIS A C 1
ATOM 782 O O . HIS A 1 101 ? -0.222 8.309 0.936 1.00 98.06 101 HIS A O 1
ATOM 788 N N . VAL A 1 102 ? 0.628 6.692 -0.364 1.00 98.50 102 VAL A N 1
ATOM 789 C CA . VAL A 1 102 ? 0.700 5.690 0.710 1.00 98.50 102 VAL A CA 1
ATOM 790 C C . VAL A 1 102 ? 1.634 6.165 1.822 1.00 98.50 102 VAL A C 1
ATOM 792 O O . VAL A 1 102 ? 1.253 6.103 2.992 1.00 98.50 102 VAL A O 1
ATOM 795 N N . ASN A 1 103 ? 2.824 6.670 1.485 1.00 98.31 103 ASN A N 1
ATOM 796 C CA . ASN A 1 103 ? 3.780 7.192 2.464 1.00 98.31 103 ASN A CA 1
ATOM 797 C C . ASN A 1 103 ? 3.193 8.369 3.256 1.00 98.31 103 ASN A C 1
ATOM 799 O O . ASN A 1 103 ? 3.284 8.376 4.482 1.00 98.31 103 ASN A O 1
ATOM 803 N N . ALA A 1 104 ? 2.508 9.306 2.599 1.00 98.19 104 ALA A N 1
ATOM 804 C CA . ALA A 1 104 ? 1.855 10.435 3.258 1.00 98.19 104 ALA A CA 1
ATOM 805 C C . ALA A 1 104 ? 0.770 9.983 4.254 1.00 98.19 104 ALA A C 1
ATOM 807 O O . ALA A 1 104 ? 0.711 10.474 5.386 1.00 98.19 104 ALA A O 1
ATOM 808 N N . VAL A 1 105 ? -0.068 9.009 3.874 1.00 98.38 105 VAL A N 1
ATOM 809 C CA . VAL A 1 105 ? -1.098 8.448 4.765 1.00 98.38 105 VAL A CA 1
ATOM 810 C C . VAL A 1 105 ? -0.469 7.714 5.951 1.00 98.38 105 VAL A C 1
ATOM 812 O O . VAL A 1 105 ? -0.920 7.900 7.085 1.00 98.38 105 VAL A O 1
ATOM 815 N N . VAL A 1 106 ? 0.581 6.922 5.713 1.00 98.31 106 VAL A N 1
ATOM 816 C CA . VAL A 1 106 ? 1.314 6.206 6.767 1.00 98.31 106 VAL A CA 1
ATOM 817 C C . VAL A 1 106 ? 1.947 7.185 7.754 1.00 98.31 106 VAL A C 1
ATOM 819 O O . VAL A 1 106 ? 1.701 7.062 8.954 1.00 98.31 106 VAL A O 1
ATOM 822 N N . ASN A 1 107 ? 2.684 8.185 7.267 1.00 97.62 107 ASN A N 1
ATOM 823 C CA . ASN A 1 107 ? 3.377 9.172 8.099 1.00 97.62 107 ASN A CA 1
ATOM 824 C C . ASN A 1 107 ? 2.389 9.940 8.978 1.00 97.62 107 ASN A C 1
ATOM 826 O O . ASN A 1 107 ? 2.506 9.920 10.203 1.00 97.62 107 ASN A O 1
ATOM 830 N N . LYS A 1 108 ? 1.320 10.483 8.382 1.00 98.12 108 LYS A N 1
ATOM 831 C CA . LYS A 1 108 ? 0.257 11.181 9.120 1.00 98.12 108 LYS A CA 1
ATOM 832 C C . LYS A 1 108 ? -0.360 10.308 10.214 1.00 98.12 108 LYS A C 1
ATOM 834 O O . LYS A 1 108 ? -0.716 10.791 11.293 1.00 98.12 108 LYS A O 1
ATOM 839 N N . LYS A 1 109 ? -0.545 9.014 9.940 1.00 97.81 109 LYS A N 1
ATOM 840 C CA . LYS A 1 109 ? -1.148 8.088 10.898 1.00 97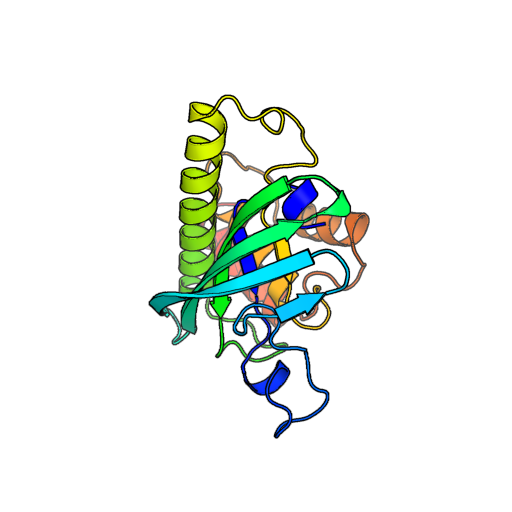.81 109 LYS A CA 1
ATOM 841 C C . LYS A 1 109 ? -0.176 7.698 12.014 1.00 97.81 109 LYS A C 1
ATOM 843 O O . LYS A 1 109 ? -0.617 7.597 13.161 1.00 97.81 109 LYS A O 1
ATOM 848 N N . ASN A 1 110 ? 1.109 7.547 11.705 1.00 97.44 110 ASN A N 1
ATOM 849 C CA . ASN A 1 110 ? 2.171 7.285 12.675 1.00 97.44 110 ASN A CA 1
ATOM 850 C C . ASN A 1 110 ? 2.408 8.486 13.598 1.00 97.44 110 ASN A C 1
ATOM 852 O O . ASN A 1 110 ? 2.389 8.299 14.812 1.00 97.44 110 ASN A O 1
ATOM 856 N N . GLU A 1 111 ? 2.467 9.713 13.071 1.00 97.81 111 GLU A N 1
ATOM 857 C CA . GLU A 1 111 ? 2.534 10.946 13.877 1.00 97.81 111 GLU A CA 1
ATOM 858 C C . GLU A 1 111 ? 1.366 11.046 14.870 1.00 97.81 111 GLU A C 1
ATOM 860 O O . GLU A 1 111 ? 1.519 11.478 16.012 1.00 97.81 111 GLU A O 1
ATOM 865 N N . MET A 1 112 ? 0.164 10.636 14.452 1.00 97.62 112 MET A N 1
ATOM 866 C CA . MET A 1 112 ? -0.998 10.601 15.340 1.00 97.62 112 MET A CA 1
ATOM 867 C C . MET A 1 112 ? -0.838 9.562 16.458 1.00 97.62 112 MET A C 1
ATOM 869 O O . MET A 1 112 ? -1.248 9.828 17.587 1.00 97.62 112 MET A O 1
ATOM 873 N N . TYR A 1 113 ? -0.257 8.393 16.172 1.00 97.25 113 TYR A N 1
ATOM 874 C CA . TYR A 1 113 ? 0.038 7.388 17.198 1.00 97.25 113 TYR A CA 1
ATOM 875 C C . TYR A 1 113 ? 1.141 7.841 18.159 1.00 97.25 113 TYR A C 1
ATOM 877 O O . TYR A 1 113 ? 1.024 7.580 19.357 1.00 97.25 113 TYR A O 1
ATOM 885 N N . GLU A 1 114 ? 2.152 8.547 17.662 1.00 97.12 114 GLU A N 1
ATOM 886 C CA . GLU A 1 114 ? 3.237 9.121 18.459 1.00 97.12 114 GLU A CA 1
ATOM 887 C C . GLU A 1 114 ? 2.717 10.189 19.424 1.00 97.12 114 GLU A C 1
ATOM 889 O O . GLU A 1 114 ? 2.887 10.059 20.635 1.00 97.12 114 GLU A O 1
ATOM 894 N N . LYS A 1 115 ? 1.943 11.162 18.922 1.00 97.25 115 LYS A N 1
ATOM 895 C CA . LYS A 1 115 ? 1.295 12.206 19.741 1.00 97.25 115 LYS A CA 1
ATOM 896 C C . LYS A 1 115 ? 0.391 11.642 20.840 1.00 97.25 115 LYS A C 1
ATOM 898 O O . LYS A 1 115 ? 0.139 12.313 21.834 1.00 97.25 115 LYS A O 1
ATOM 903 N N . LYS A 1 116 ? -0.124 10.422 20.663 1.00 95.50 116 LYS A N 1
ATOM 904 C CA . LYS A 1 116 ? -0.974 9.726 21.641 1.00 95.50 116 LYS A CA 1
ATOM 905 C C . LYS A 1 116 ? -0.211 8.786 22.576 1.00 95.50 116 LYS A C 1
ATOM 907 O O . LYS A 1 116 ? -0.859 8.067 23.332 1.00 95.50 116 LYS A O 1
ATOM 912 N N . GLY A 1 117 ? 1.120 8.738 22.508 1.00 94.94 117 GLY A N 1
ATOM 913 C CA . GLY A 1 117 ? 1.928 7.843 23.340 1.00 94.94 117 GLY A CA 1
ATOM 914 C C . GLY A 1 117 ? 1.607 6.364 23.107 1.00 94.94 117 GLY A C 1
ATOM 915 O O . GLY A 1 117 ? 1.568 5.569 24.045 1.00 94.94 117 GLY A O 1
ATOM 916 N N . SER A 1 118 ? 1.289 5.984 21.865 1.00 94.56 118 SER A N 1
ATOM 917 C CA . SER A 1 118 ? 0.936 4.603 21.536 1.00 94.56 118 SER A CA 1
ATOM 918 C C . SER A 1 118 ? 2.088 3.651 21.858 1.00 94.56 118 SER A C 1
ATOM 920 O O . SER A 1 118 ? 3.191 3.808 21.347 1.00 94.56 118 SER A O 1
ATOM 922 N N . ARG A 1 119 ? 1.801 2.568 22.589 1.00 93.31 119 ARG A N 1
ATOM 923 C CA . ARG A 1 119 ? 2.763 1.478 22.858 1.00 93.31 119 ARG A CA 1
ATOM 924 C C . ARG A 1 119 ? 3.241 0.729 21.606 1.00 93.31 119 ARG A C 1
ATOM 926 O O . ARG A 1 119 ? 4.069 -0.163 21.712 1.00 93.31 119 ARG A O 1
ATOM 933 N N . ALA A 1 120 ? 2.661 1.018 20.441 1.00 94.12 120 ALA A N 1
ATOM 934 C CA . ALA A 1 120 ? 3.117 0.466 19.170 1.00 94.12 120 ALA A CA 1
ATOM 935 C C . ALA A 1 120 ? 4.339 1.210 18.599 1.00 94.12 120 ALA A C 1
ATOM 937 O O . ALA A 1 120 ? 4.978 0.691 17.691 1.00 94.12 120 ALA A O 1
ATOM 938 N N . ILE A 1 121 ? 4.647 2.411 19.102 1.00 95.12 121 ILE A N 1
ATOM 939 C CA . ILE A 1 121 ? 5.833 3.173 18.700 1.00 95.12 121 ILE A CA 1
ATOM 940 C C . ILE A 1 121 ? 7.085 2.413 19.150 1.00 95.12 121 ILE A C 1
ATOM 942 O O . ILE A 1 121 ? 7.157 1.953 20.288 1.00 95.12 121 ILE A O 1
ATOM 946 N N . GLY A 1 122 ? 8.050 2.254 18.243 1.00 91.56 122 GLY A N 1
ATOM 947 C CA . GLY A 1 122 ? 9.288 1.502 18.481 1.00 91.56 122 GLY A CA 1
ATOM 948 C C . GLY A 1 122 ? 9.172 -0.021 18.319 1.00 91.56 122 GLY A C 1
ATOM 949 O O . GLY A 1 122 ? 10.196 -0.698 18.270 1.00 91.56 122 GLY A O 1
ATOM 950 N N . ASP A 1 123 ? 7.965 -0.582 18.179 1.00 96.00 123 ASP A N 1
ATOM 951 C CA . ASP A 1 123 ? 7.792 -2.003 17.857 1.00 96.00 123 ASP A CA 1
ATOM 952 C C . ASP A 1 123 ? 7.927 -2.220 16.343 1.00 96.00 123 ASP A C 1
ATOM 954 O O . ASP A 1 123 ? 7.046 -1.850 15.566 1.00 96.00 123 ASP A O 1
ATOM 958 N N . LYS A 1 124 ? 9.020 -2.872 15.930 1.00 94.75 124 LYS A N 1
ATOM 959 C CA . LYS A 1 124 ? 9.342 -3.157 14.521 1.00 94.75 124 LYS A CA 1
ATOM 960 C C . LYS A 1 124 ? 8.293 -3.992 13.775 1.00 94.75 124 LYS A C 1
ATOM 962 O O . LYS A 1 124 ? 8.308 -4.023 12.551 1.00 94.75 124 LYS A O 1
ATOM 967 N N . ASN A 1 125 ? 7.406 -4.686 14.492 1.00 95.88 125 ASN A N 1
ATOM 968 C CA . ASN A 1 125 ? 6.353 -5.525 13.914 1.00 95.88 125 ASN A CA 1
ATOM 969 C C . ASN A 1 125 ? 4.977 -4.834 13.914 1.00 95.88 125 ASN A C 1
ATOM 971 O O . ASN A 1 125 ? 3.954 -5.482 13.666 1.00 95.88 125 ASN A O 1
ATOM 975 N N . LYS A 1 126 ? 4.921 -3.543 14.257 1.00 97.44 126 LYS A N 1
ATOM 976 C CA . LYS A 1 126 ? 3.704 -2.729 14.281 1.00 97.44 126 LYS A CA 1
ATOM 977 C C . LYS A 1 126 ? 3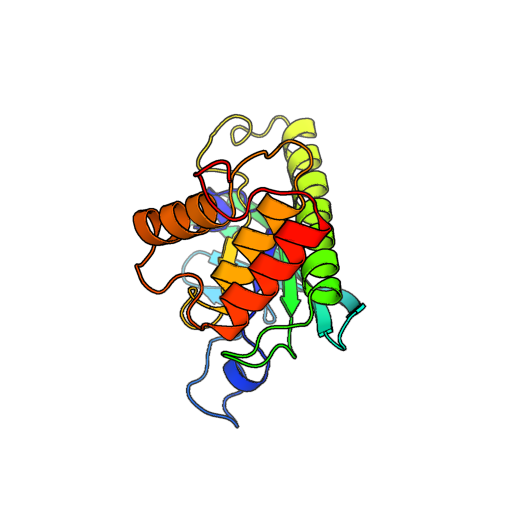.888 -1.477 13.436 1.00 97.44 126 LYS A C 1
ATOM 979 O O . LYS A 1 126 ? 4.988 -1.156 13.008 1.00 97.44 126 LYS A O 1
ATOM 984 N N . LEU A 1 127 ? 2.789 -0.759 13.210 1.00 97.31 127 LEU A N 1
ATOM 985 C CA . LEU A 1 127 ? 2.780 0.493 12.451 1.00 97.31 127 LEU A CA 1
ATOM 986 C C . LEU A 1 127 ? 3.312 0.323 11.017 1.00 97.31 127 LEU A C 1
ATOM 988 O O . LEU A 1 127 ? 3.828 1.263 10.417 1.00 97.31 127 LEU A O 1
ATOM 992 N N . LEU A 1 128 ? 3.147 -0.877 10.452 1.00 97.69 128 LEU A N 1
ATOM 993 C CA . LEU A 1 128 ? 3.515 -1.182 9.073 1.00 97.69 128 LEU A CA 1
ATOM 994 C C . LEU A 1 128 ? 2.278 -1.129 8.173 1.00 97.69 128 LEU A C 1
ATOM 996 O O . LEU A 1 128 ? 1.236 -1.679 8.552 1.00 97.69 128 LEU A O 1
ATOM 1000 N N . PRO A 1 129 ? 2.346 -0.501 6.986 1.00 98.19 129 PRO A N 1
ATOM 1001 C CA . PRO A 1 129 ? 1.249 -0.569 6.034 1.00 98.19 129 PRO A CA 1
ATOM 1002 C C . PRO A 1 129 ? 0.985 -2.020 5.629 1.00 98.19 129 PRO A C 1
ATOM 1004 O O . PRO A 1 129 ? 1.904 -2.824 5.482 1.00 98.19 129 PRO A O 1
ATOM 1007 N N . VAL A 1 130 ? -0.285 -2.351 5.424 1.00 98.56 130 VAL A N 1
ATOM 1008 C CA . VAL A 1 130 ? -0.703 -3.667 4.935 1.00 98.56 130 VAL A CA 1
ATOM 1009 C C . VAL A 1 130 ? -1.122 -3.506 3.487 1.00 98.56 130 VAL A C 1
ATOM 1011 O O . VAL A 1 130 ? -2.069 -2.781 3.207 1.00 98.56 130 VAL A O 1
ATOM 1014 N N . ILE A 1 131 ? -0.421 -4.168 2.569 1.00 98.38 131 ILE A N 1
ATOM 1015 C CA . ILE A 1 131 ? -0.627 -4.028 1.123 1.00 98.38 131 ILE A CA 1
ATOM 1016 C C . ILE A 1 131 ? -0.974 -5.395 0.541 1.00 98.38 131 ILE A C 1
ATOM 1018 O O . ILE A 1 131 ? -0.234 -6.357 0.743 1.00 98.38 131 ILE A O 1
ATOM 1022 N N . HIS A 1 132 ? -2.069 -5.495 -0.212 1.00 96.81 132 HIS A N 1
ATOM 1023 C CA . HIS A 1 132 ? -2.421 -6.733 -0.906 1.00 96.81 132 HIS A CA 1
ATOM 1024 C C . HIS A 1 132 ? -3.108 -6.480 -2.255 1.00 96.81 132 HIS A C 1
ATOM 1026 O O . HIS A 1 132 ? -3.789 -5.480 -2.449 1.00 96.81 132 HIS A O 1
ATOM 1032 N N . CYS A 1 133 ? -2.939 -7.415 -3.192 1.00 92.44 133 CYS A N 1
ATOM 1033 C CA . CYS A 1 133 ? -3.747 -7.531 -4.413 1.00 92.44 133 CYS A CA 1
ATOM 1034 C C . CYS A 1 133 ? -4.633 -8.784 -4.300 1.00 92.44 133 CYS A C 1
ATOM 1036 O O . CYS A 1 133 ? -5.273 -8.962 -3.263 1.00 92.44 133 CYS A O 1
ATOM 1038 N N . ARG A 1 134 ? -4.645 -9.664 -5.312 1.00 91.38 134 ARG A N 1
ATOM 1039 C CA . ARG A 1 134 ? -5.277 -10.992 -5.235 1.00 91.38 134 ARG A CA 1
ATOM 1040 C C . ARG A 1 134 ? -4.346 -12.029 -4.596 1.00 91.38 134 ARG A C 1
ATOM 1042 O O . ARG A 1 134 ? -4.583 -12.456 -3.476 1.00 91.38 134 ARG A O 1
ATOM 1049 N N . ALA A 1 135 ? -3.243 -12.375 -5.265 1.00 89.75 135 ALA A N 1
ATOM 1050 C CA . ALA A 1 135 ? -2.241 -13.323 -4.746 1.00 89.75 135 ALA A CA 1
ATOM 1051 C C . ALA A 1 135 ? -1.182 -12.661 -3.836 1.00 89.75 135 ALA A C 1
ATOM 1053 O O . ALA A 1 135 ? -0.422 -13.320 -3.128 1.00 89.75 135 ALA A O 1
ATOM 1054 N N . GLY A 1 136 ? -1.104 -11.329 -3.864 1.00 92.12 136 GLY A N 1
ATOM 1055 C CA . GLY A 1 136 ? -0.146 -10.563 -3.071 1.00 92.12 136 GLY A CA 1
ATOM 1056 C C . GLY A 1 136 ? 1.308 -10.688 -3.538 1.00 92.12 136 GLY A C 1
ATOM 1057 O O . GLY A 1 136 ? 2.193 -10.545 -2.706 1.00 92.12 136 GLY A O 1
ATOM 1058 N N . VAL A 1 137 ? 1.569 -10.973 -4.821 1.00 93.50 137 VAL A N 1
ATOM 1059 C CA . VAL A 1 137 ? 2.946 -11.134 -5.347 1.00 93.50 137 VAL A CA 1
ATOM 1060 C C . VAL A 1 137 ? 3.312 -10.179 -6.492 1.00 93.50 137 VAL A C 1
ATOM 1062 O O . VAL A 1 137 ? 4.418 -9.645 -6.506 1.00 93.50 137 VAL A O 1
ATOM 1065 N N . GLY A 1 138 ? 2.381 -9.895 -7.413 1.00 92.50 138 GLY A N 1
ATOM 1066 C CA . GLY A 1 138 ? 2.604 -9.013 -8.570 1.00 92.50 138 GLY A CA 1
ATOM 1067 C C . GLY A 1 138 ? 2.527 -7.521 -8.224 1.00 92.50 138 GLY A C 1
ATOM 1068 O O . GLY A 1 138 ? 3.526 -6.919 -7.841 1.00 92.50 138 GLY A O 1
ATOM 1069 N N . ARG A 1 139 ? 1.318 -6.935 -8.300 1.00 94.31 139 ARG A N 1
ATOM 1070 C CA . ARG A 1 139 ? 1.041 -5.515 -7.971 1.00 94.31 139 ARG A CA 1
ATOM 1071 C C . ARG A 1 139 ? 1.555 -5.124 -6.578 1.00 94.31 139 ARG A C 1
ATOM 1073 O O . ARG A 1 139 ? 2.112 -4.051 -6.385 1.00 94.31 139 ARG A O 1
ATOM 1080 N N . THR A 1 140 ? 1.426 -6.041 -5.614 1.00 96.44 140 THR A N 1
ATOM 1081 C CA . THR A 1 140 ? 1.973 -5.873 -4.259 1.00 96.44 140 THR A CA 1
ATOM 1082 C C . THR A 1 140 ? 3.493 -5.727 -4.265 1.00 96.44 140 THR A C 1
ATOM 1084 O O . THR A 1 140 ? 4.000 -4.819 -3.618 1.00 96.44 140 THR A O 1
ATOM 1087 N N . GLY A 1 141 ? 4.214 -6.580 -5.001 1.00 96.25 141 GLY A N 1
ATOM 1088 C CA . GLY A 1 141 ? 5.670 -6.491 -5.105 1.00 96.25 141 GLY A CA 1
ATOM 1089 C C . GLY A 1 141 ? 6.130 -5.209 -5.794 1.00 96.25 141 GLY A C 1
ATOM 1090 O O . GLY A 1 141 ? 7.082 -4.590 -5.336 1.00 96.25 141 GLY A O 1
ATOM 1091 N N . GLN A 1 142 ? 5.415 -4.767 -6.835 1.00 95.31 142 GLN A N 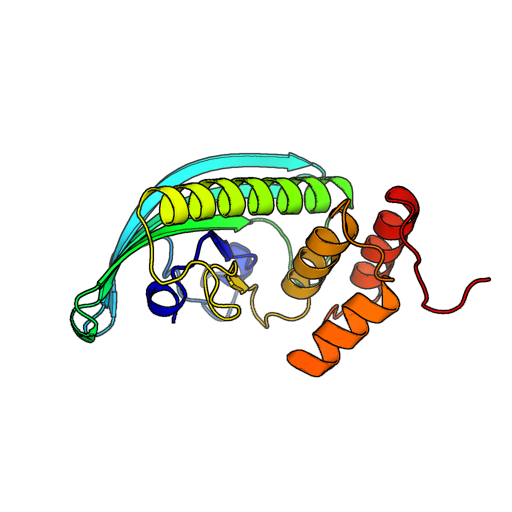1
ATOM 1092 C CA . GLN A 1 142 ? 5.702 -3.488 -7.489 1.00 95.31 142 GLN A CA 1
ATOM 1093 C C . GLN A 1 142 ? 5.565 -2.309 -6.532 1.00 95.31 142 GLN A C 1
ATOM 1095 O O . GLN A 1 142 ? 6.516 -1.555 -6.374 1.00 95.31 142 GLN A O 1
ATOM 1100 N N . LEU A 1 143 ? 4.428 -2.176 -5.844 1.00 97.06 143 LEU A N 1
ATOM 1101 C CA . LEU A 1 143 ? 4.233 -1.051 -4.931 1.00 97.06 143 LEU A CA 1
ATOM 1102 C C . LEU A 1 143 ? 5.228 -1.073 -3.761 1.00 97.06 143 LEU A C 1
ATOM 1104 O O . LEU A 1 143 ? 5.715 -0.020 -3.357 1.00 97.06 143 LEU A O 1
ATOM 1108 N N . LEU A 1 144 ? 5.550 -2.253 -3.218 1.00 97.19 144 LEU A N 1
ATOM 1109 C CA . LEU A 1 144 ? 6.560 -2.382 -2.162 1.00 97.19 144 LEU A CA 1
ATOM 1110 C C . LEU A 1 144 ? 7.942 -1.929 -2.642 1.00 97.19 144 LEU A C 1
ATOM 1112 O O . LEU A 1 144 ? 8.566 -1.110 -1.971 1.00 97.19 144 LEU A O 1
ATOM 1116 N N . ALA A 1 145 ? 8.387 -2.408 -3.807 1.00 97.12 145 ALA A N 1
ATOM 1117 C CA . ALA A 1 145 ? 9.672 -2.013 -4.370 1.00 97.12 145 ALA A CA 1
ATOM 1118 C C . ALA A 1 145 ? 9.717 -0.521 -4.710 1.00 97.12 145 ALA A C 1
ATOM 1120 O O . ALA A 1 145 ? 10.688 0.145 -4.373 1.00 97.12 145 ALA A O 1
ATOM 1121 N N . THR A 1 146 ? 8.659 0.033 -5.306 1.00 97.06 146 THR A N 1
ATOM 1122 C CA . THR A 1 146 ? 8.588 1.466 -5.615 1.00 97.06 146 THR A CA 1
ATOM 1123 C C . THR A 1 146 ? 8.698 2.315 -4.358 1.00 97.06 146 THR A C 1
ATOM 1125 O O . THR A 1 146 ? 9.477 3.259 -4.360 1.00 97.06 146 THR A O 1
ATOM 1128 N N . ARG A 1 147 ? 8.005 1.960 -3.266 1.00 97.44 147 ARG A N 1
ATOM 1129 C CA . ARG A 1 147 ? 8.119 2.689 -1.990 1.00 97.44 147 ARG A CA 1
ATOM 1130 C C . ARG A 1 147 ? 9.553 2.747 -1.465 1.00 97.44 147 ARG A C 1
ATOM 1132 O O . ARG A 1 147 ? 9.934 3.777 -0.921 1.00 97.44 147 ARG A O 1
ATOM 1139 N N . GLU A 1 148 ? 10.321 1.674 -1.634 1.00 97.56 148 GLU A N 1
ATOM 1140 C CA . GLU A 1 148 ? 11.728 1.633 -1.230 1.00 97.56 148 GLU A CA 1
ATOM 1141 C C . GLU A 1 148 ? 12.629 2.414 -2.200 1.00 97.56 148 GLU A C 1
ATOM 1143 O O . GLU A 1 148 ? 13.481 3.182 -1.766 1.00 97.56 148 GLU A O 1
ATOM 1148 N N . LEU A 1 149 ? 12.396 2.305 -3.512 1.00 96.94 149 LEU A N 1
ATOM 1149 C CA . LEU A 1 149 ? 13.159 3.038 -4.530 1.00 96.94 149 LEU A CA 1
ATOM 1150 C C . LEU A 1 149 ? 12.990 4.559 -4.434 1.00 96.94 149 LEU A C 1
ATOM 1152 O O . LEU A 1 149 ? 13.938 5.288 -4.708 1.00 96.94 149 LEU A O 1
ATOM 1156 N N . ILE A 1 150 ? 11.809 5.048 -4.046 1.00 96.31 150 ILE A N 1
ATOM 1157 C CA . ILE A 1 150 ? 11.557 6.491 -3.881 1.00 96.31 150 ILE A CA 1
ATOM 1158 C C . ILE A 1 150 ? 11.954 7.006 -2.494 1.00 96.31 150 ILE A C 1
ATOM 1160 O O . ILE A 1 150 ? 11.845 8.201 -2.231 1.00 96.31 150 ILE A O 1
ATOM 1164 N N . ASN A 1 151 ? 12.376 6.125 -1.582 1.00 95.94 151 ASN A N 1
ATOM 1165 C CA . ASN A 1 151 ? 12.843 6.536 -0.269 1.00 95.94 151 ASN A CA 1
ATOM 1166 C C . ASN A 1 151 ? 14.221 7.215 -0.418 1.00 95.94 151 ASN A C 1
ATOM 1168 O O . ASN A 1 151 ? 15.183 6.553 -0.832 1.00 95.94 151 ASN A O 1
ATOM 1172 N N . PRO A 1 152 ? 14.360 8.514 -0.091 1.00 93.56 152 PRO A N 1
ATOM 1173 C CA . PRO A 1 152 ? 15.638 9.212 -0.219 1.00 93.56 152 PRO A CA 1
ATOM 1174 C C . PRO A 1 152 ? 16.717 8.621 0.699 1.00 93.56 152 PRO A C 1
ATOM 1176 O O . PRO A 1 152 ? 17.882 8.602 0.317 1.00 93.56 152 PRO A O 1
ATOM 1179 N N . GLU A 1 153 ? 16.326 8.054 1.844 1.00 93.75 153 GLU A N 1
ATOM 1180 C CA . GLU A 1 153 ? 17.241 7.445 2.820 1.00 93.75 153 GLU A CA 1
ATOM 1181 C C . GLU A 1 153 ? 17.714 6.039 2.410 1.00 93.75 153 GLU A C 1
ATOM 1183 O O . GLU A 1 153 ? 18.679 5.511 2.965 1.00 93.75 153 GLU A O 1
ATOM 1188 N N . SER A 1 154 ? 17.041 5.402 1.446 1.00 93.75 154 SER A N 1
ATOM 1189 C CA . SER A 1 154 ? 17.405 4.060 0.992 1.00 93.75 154 SER A CA 1
ATOM 1190 C C . SER A 1 154 ? 18.499 4.107 -0.066 1.00 93.75 154 SER A C 1
ATOM 1192 O O . SER A 1 154 ? 18.394 4.833 -1.048 1.00 93.75 154 SER A O 1
ATOM 1194 N N . ASN A 1 155 ? 19.529 3.278 0.077 1.00 92.62 155 ASN A N 1
ATOM 1195 C CA . ASN A 1 155 ? 20.550 3.063 -0.957 1.00 92.62 155 ASN A CA 1
ATOM 1196 C C . ASN A 1 155 ? 20.581 1.602 -1.432 1.00 92.62 155 ASN A C 1
ATOM 1198 O O . ASN A 1 155 ? 21.578 1.136 -1.983 1.00 92.62 155 ASN A O 1
ATOM 1202 N N . ILE A 1 156 ? 19.498 0.864 -1.179 1.00 96.06 156 ILE A N 1
ATOM 1203 C CA . ILE A 1 156 ? 19.389 -0.559 -1.496 1.00 96.06 156 ILE A CA 1
ATOM 1204 C C . ILE A 1 156 ? 19.153 -0.721 -3.002 1.00 96.06 156 ILE A C 1
ATOM 1206 O O . ILE A 1 156 ? 18.395 0.034 -3.610 1.00 96.06 156 ILE A O 1
ATOM 1210 N N . SER A 1 157 ? 19.809 -1.709 -3.614 1.00 97.44 157 SER A N 1
ATOM 1211 C CA . SER A 1 157 ? 19.615 -1.997 -5.033 1.00 97.44 157 SER A CA 1
ATOM 1212 C C . SER A 1 157 ? 18.255 -2.635 -5.315 1.00 97.44 157 SER A C 1
ATOM 1214 O O . SER A 1 157 ? 17.701 -3.343 -4.468 1.00 97.44 157 SER A O 1
ATOM 1216 N N . LEU A 1 158 ? 17.734 -2.459 -6.533 1.00 97.62 158 LEU A N 1
ATOM 1217 C CA . LEU A 1 158 ? 16.517 -3.156 -6.965 1.00 97.62 158 LEU A CA 1
ATOM 1218 C C . LEU A 1 158 ? 16.655 -4.683 -6.822 1.00 97.62 158 LEU A C 1
ATOM 1220 O O . LEU A 1 158 ? 15.726 -5.348 -6.363 1.00 97.62 158 LEU A O 1
ATOM 1224 N N . GLU A 1 159 ? 17.818 -5.239 -7.171 1.00 97.75 159 GLU A N 1
ATOM 1225 C CA . GLU A 1 159 ? 18.134 -6.657 -6.984 1.00 97.75 159 GLU A CA 1
ATOM 1226 C C . GLU A 1 159 ? 17.969 -7.095 -5.522 1.00 97.75 159 GLU A C 1
ATOM 1228 O O . GLU A 1 159 ? 17.280 -8.083 -5.250 1.00 97.75 159 GLU A O 1
ATOM 1233 N N . SER A 1 160 ? 18.553 -6.347 -4.582 1.00 98.00 160 SER A N 1
ATOM 1234 C CA . SER A 1 160 ? 18.452 -6.619 -3.146 1.00 98.00 160 SER A CA 1
ATOM 1235 C C . SER A 1 160 ? 17.010 -6.525 -2.646 1.00 98.00 160 SER A C 1
ATOM 1237 O O . SER A 1 160 ? 16.549 -7.446 -1.969 1.00 98.00 160 SER A O 1
ATOM 1239 N N . ILE A 1 161 ? 16.273 -5.483 -3.047 1.00 98.06 161 ILE A N 1
ATOM 1240 C CA . ILE A 1 161 ? 14.860 -5.282 -2.685 1.00 98.06 161 ILE A CA 1
ATOM 1241 C C . ILE A 1 161 ? 14.017 -6.487 -3.122 1.00 98.06 161 ILE A C 1
ATOM 1243 O O . ILE A 1 161 ? 13.271 -7.068 -2.330 1.00 98.06 161 ILE A O 1
ATOM 1247 N N . VAL A 1 162 ? 14.140 -6.910 -4.384 1.00 97.94 162 VAL A N 1
ATOM 1248 C CA . VAL A 1 162 ? 13.350 -8.036 -4.905 1.00 97.94 162 VAL A CA 1
ATOM 1249 C C . VAL A 1 162 ? 13.783 -9.357 -4.277 1.00 97.94 162 VAL A C 1
ATOM 1251 O O . VAL A 1 162 ? 12.930 -10.193 -3.966 1.00 97.94 162 VAL A O 1
ATOM 1254 N N . ARG A 1 163 ? 15.086 -9.557 -4.057 1.00 97.81 163 ARG A N 1
ATOM 1255 C CA . ARG A 1 163 ? 15.611 -10.746 -3.379 1.00 97.81 163 ARG A CA 1
ATOM 1256 C C . ARG A 1 163 ? 15.047 -10.875 -1.966 1.00 97.81 163 ARG A C 1
ATOM 1258 O O . ARG A 1 163 ? 14.613 -11.966 -1.601 1.00 97.81 163 ARG A O 1
ATOM 1265 N N . GLU A 1 164 ? 14.997 -9.785 -1.208 1.00 97.88 164 GLU A N 1
ATOM 1266 C CA . GLU A 1 164 ? 14.448 -9.772 0.149 1.00 97.88 164 GLU A CA 1
ATOM 1267 C C . GLU A 1 164 ? 12.934 -10.006 0.167 1.00 97.88 164 GLU A C 1
ATOM 1269 O O . GLU A 1 164 ? 12.439 -10.827 0.941 1.00 97.88 164 GLU A O 1
ATOM 1274 N N . MET A 1 165 ? 12.178 -9.386 -0.745 1.00 98.00 165 MET A N 1
ATOM 1275 C CA . MET A 1 165 ? 10.749 -9.694 -0.889 1.00 98.00 165 MET A CA 1
ATOM 1276 C C . MET A 1 165 ? 10.517 -11.185 -1.177 1.00 98.00 165 MET A C 1
ATOM 1278 O O . MET A 1 165 ? 9.600 -11.796 -0.624 1.00 98.00 165 MET A O 1
ATOM 1282 N N . ARG A 1 166 ? 11.354 -11.794 -2.025 1.00 97.88 166 ARG A N 1
ATOM 1283 C CA . ARG A 1 166 ? 11.242 -13.217 -2.372 1.00 97.88 166 ARG A CA 1
ATOM 1284 C C . ARG A 1 166 ? 11.634 -14.155 -1.235 1.00 97.88 166 ARG A C 1
ATOM 1286 O O . ARG A 1 166 ? 11.055 -15.235 -1.139 1.00 97.88 166 ARG A O 1
ATOM 1293 N N . SER A 1 167 ? 12.592 -13.771 -0.390 1.00 97.62 167 SER A N 1
ATOM 1294 C CA . SER A 1 167 ? 13.022 -14.580 0.759 1.00 97.62 167 SER A CA 1
ATOM 1295 C C . SER A 1 167 ? 12.062 -14.490 1.946 1.00 97.62 167 SER A C 1
ATOM 1297 O O . SER A 1 167 ? 11.922 -15.461 2.684 1.00 97.62 167 SER A O 1
ATOM 1299 N N . THR A 1 168 ? 11.385 -13.353 2.122 1.00 96.50 168 THR A N 1
ATOM 1300 C CA . THR A 1 168 ? 10.505 -13.093 3.275 1.00 96.50 168 THR A CA 1
ATOM 1301 C C . THR A 1 168 ? 9.033 -13.415 3.022 1.00 96.50 168 THR A C 1
ATOM 1303 O O . THR A 1 168 ? 8.273 -13.569 3.979 1.00 96.50 168 THR A O 1
ATOM 1306 N N . ARG A 1 169 ? 8.611 -13.536 1.755 1.00 95.69 169 ARG A N 1
ATOM 1307 C CA . ARG A 1 169 ? 7.223 -13.852 1.388 1.00 95.69 169 ARG A CA 1
ATOM 1308 C C . ARG A 1 169 ? 7.098 -15.066 0.476 1.00 95.69 169 ARG A C 1
ATOM 1310 O O . ARG A 1 169 ? 6.581 -16.087 0.911 1.00 95.69 169 ARG A O 1
ATOM 1317 N N . ASP A 1 170 ? 7.482 -14.926 -0.790 1.00 94.38 170 ASP A N 1
ATOM 1318 C CA . ASP A 1 170 ? 7.334 -15.977 -1.800 1.00 94.38 170 ASP A CA 1
ATOM 1319 C C . ASP A 1 170 ? 8.237 -15.715 -3.014 1.00 94.38 170 ASP A C 1
ATOM 1321 O O . ASP A 1 170 ? 8.429 -14.569 -3.426 1.00 94.38 170 ASP A O 1
ATOM 1325 N N . ARG A 1 171 ? 8.746 -16.777 -3.650 1.00 95.25 171 ARG A N 1
ATOM 1326 C CA . ARG A 1 171 ? 9.655 -16.674 -4.807 1.00 95.25 171 ARG A CA 1
ATOM 1327 C C . ARG A 1 171 ? 9.045 -15.940 -6.012 1.00 95.25 171 ARG A C 1
ATOM 1329 O O . ARG A 1 171 ? 9.802 -15.480 -6.863 1.00 95.25 171 ARG A O 1
ATOM 1336 N N . GLN A 1 172 ? 7.720 -15.805 -6.087 1.00 95.50 172 GLN A N 1
ATOM 1337 C CA . GLN A 1 172 ? 7.000 -15.130 -7.170 1.00 95.50 172 GLN A CA 1
ATOM 1338 C C . GLN A 1 172 ? 6.817 -13.615 -6.973 1.00 95.50 172 GLN A C 1
ATOM 1340 O O . GLN A 1 172 ? 6.152 -12.983 -7.796 1.00 95.50 172 GLN A O 1
ATOM 1345 N N . MET A 1 173 ? 7.368 -13.003 -5.916 1.00 97.25 173 MET A N 1
ATOM 1346 C CA . MET A 1 173 ? 7.324 -11.540 -5.755 1.00 97.25 173 MET A CA 1
ATOM 1347 C C . MET A 1 173 ? 7.927 -10.825 -6.975 1.00 97.25 173 MET A C 1
ATOM 1349 O O . MET A 1 173 ? 9.002 -11.209 -7.452 1.00 97.25 173 MET A O 1
ATOM 1353 N N . VAL A 1 174 ? 7.230 -9.783 -7.456 1.00 93.69 174 VAL A N 1
ATOM 1354 C CA . VAL A 1 174 ? 7.453 -9.150 -8.774 1.00 93.69 174 VAL A CA 1
ATOM 1355 C C . VAL A 1 174 ? 7.323 -10.207 -9.874 1.00 93.69 174 VAL A C 1
ATOM 1357 O O . VAL A 1 174 ? 8.304 -10.735 -10.396 1.00 93.69 174 VAL A O 1
ATOM 1360 N N . GLN A 1 175 ? 6.070 -10.574 -10.140 1.00 90.38 175 GLN A N 1
ATOM 1361 C CA . GLN A 1 175 ? 5.701 -11.823 -10.805 1.00 90.38 175 GLN A CA 1
ATOM 1362 C C . GLN A 1 175 ? 6.045 -11.854 -12.297 1.00 90.38 175 GLN A C 1
ATOM 1364 O O . GLN A 1 175 ? 6.319 -12.930 -12.826 1.00 90.38 175 GLN A O 1
ATOM 1369 N N . THR A 1 176 ? 6.006 -10.713 -12.991 1.00 92.19 176 THR A N 1
ATOM 1370 C CA . THR A 1 176 ? 6.194 -10.670 -14.450 1.00 92.19 176 THR A CA 1
ATOM 1371 C C . THR A 1 176 ? 7.431 -9.863 -14.865 1.00 92.19 176 THR A C 1
ATOM 1373 O O . THR A 1 176 ? 7.817 -8.919 -14.170 1.00 92.19 176 THR A O 1
ATOM 1376 N N . PRO A 1 177 ? 8.050 -10.174 -16.024 1.00 92.88 177 PRO A N 1
ATOM 1377 C CA . PRO A 1 177 ? 9.166 -9.389 -16.557 1.00 92.88 177 PRO A CA 1
ATOM 1378 C C . PRO A 1 177 ? 8.822 -7.912 -16.777 1.00 92.88 177 PRO A C 1
ATOM 1380 O O . PRO A 1 177 ? 9.640 -7.052 -16.472 1.00 92.88 177 PRO A O 1
ATOM 1383 N N . ALA A 1 178 ? 7.600 -7.608 -17.227 1.00 91.38 178 ALA A N 1
ATOM 1384 C CA . ALA A 1 178 ? 7.140 -6.230 -17.415 1.00 91.38 178 ALA A CA 1
ATOM 1385 C C . ALA A 1 178 ? 7.131 -5.442 -16.094 1.00 91.38 178 ALA A C 1
ATOM 1387 O O . ALA A 1 178 ? 7.521 -4.278 -16.055 1.00 91.38 178 ALA A O 1
ATOM 1388 N N . GLN A 1 179 ? 6.747 -6.092 -14.990 1.00 91.75 179 GLN A N 1
ATOM 1389 C CA . GLN A 1 179 ? 6.786 -5.475 -13.665 1.00 91.75 179 GLN A CA 1
ATOM 1390 C C . GLN A 1 179 ? 8.215 -5.180 -13.210 1.00 91.75 179 GLN A C 1
ATOM 1392 O O . GLN A 1 179 ? 8.468 -4.114 -12.654 1.00 91.75 179 GLN A O 1
ATOM 1397 N N . MET A 1 180 ? 9.145 -6.103 -13.470 1.00 95.06 180 MET A N 1
ATOM 1398 C CA . MET A 1 180 ? 10.567 -5.901 -13.184 1.00 95.06 180 MET A CA 1
ATOM 1399 C C . MET A 1 180 ? 11.166 -4.781 -14.042 1.00 95.06 180 MET A C 1
ATOM 1401 O O . MET A 1 180 ? 11.923 -3.961 -13.534 1.00 95.06 180 MET A O 1
ATOM 1405 N N . GLN A 1 181 ? 10.813 -4.719 -15.327 1.00 93.31 181 GLN A N 1
ATOM 1406 C CA . GLN A 1 181 ? 11.302 -3.691 -16.243 1.00 93.31 181 GLN A CA 1
ATOM 1407 C C . GLN A 1 181 ? 10.861 -2.287 -15.813 1.00 93.31 181 GLN A C 1
ATOM 1409 O O . GLN A 1 181 ? 11.692 -1.383 -15.781 1.00 93.31 181 GLN A O 1
ATOM 1414 N N . ALA A 1 182 ? 9.594 -2.123 -15.421 1.00 91.94 182 ALA A N 1
ATOM 1415 C CA . ALA A 1 182 ? 9.089 -0.861 -14.881 1.00 91.94 182 ALA A CA 1
ATOM 1416 C C . ALA A 1 182 ? 9.876 -0.426 -13.629 1.00 91.94 182 ALA A C 1
ATOM 1418 O O . ALA A 1 182 ? 10.340 0.707 -13.538 1.00 91.94 182 ALA A O 1
ATOM 1419 N N . LEU A 1 183 ? 10.130 -1.357 -12.700 1.00 95.38 183 LEU A N 1
ATOM 1420 C CA . LEU A 1 183 ? 10.946 -1.074 -11.515 1.00 95.38 183 LEU A CA 1
ATOM 1421 C C . LEU A 1 183 ? 12.396 -0.709 -11.861 1.00 95.38 183 LEU A C 1
ATOM 1423 O O . LEU A 1 183 ? 12.969 0.151 -11.201 1.00 95.38 183 LEU A O 1
ATOM 1427 N N . ALA A 1 184 ? 12.992 -1.334 -12.879 1.00 95.69 184 ALA A N 1
ATOM 1428 C CA . ALA A 1 184 ? 14.354 -1.025 -13.314 1.00 95.69 184 ALA A CA 1
ATOM 1429 C C . ALA A 1 184 ? 14.457 0.376 -13.937 1.00 95.69 184 ALA A C 1
ATOM 1431 O O . ALA A 1 184 ? 15.412 1.098 -13.656 1.00 95.69 184 ALA A O 1
ATOM 1432 N N . MET A 1 185 ? 13.460 0.775 -14.734 1.00 93.62 185 MET A N 1
ATOM 1433 C CA . MET A 1 185 ? 13.354 2.138 -15.266 1.00 93.62 185 MET A CA 1
ATOM 1434 C C . MET A 1 185 ? 13.205 3.154 -14.131 1.00 93.62 185 MET A C 1
ATOM 1436 O O . MET A 1 185 ? 13.983 4.101 -14.064 1.00 93.62 185 MET A O 1
ATOM 1440 N N . LEU A 1 186 ? 12.301 2.899 -13.179 1.00 93.94 186 LEU A N 1
ATOM 1441 C CA . LEU A 1 186 ? 12.135 3.757 -12.007 1.00 93.94 186 LEU A CA 1
ATOM 1442 C C . LEU A 1 186 ? 13.420 3.841 -11.168 1.00 93.94 186 LEU A C 1
ATOM 1444 O O . LEU A 1 186 ? 13.793 4.922 -10.728 1.00 93.94 186 LEU A O 1
ATOM 1448 N N . ALA A 1 187 ? 14.123 2.727 -10.948 1.00 95.38 187 ALA A N 1
ATOM 1449 C CA . ALA A 1 187 ? 15.391 2.732 -10.222 1.00 95.38 187 ALA A CA 1
ATOM 1450 C C . ALA A 1 187 ? 16.426 3.635 -10.911 1.00 95.38 187 ALA A C 1
ATOM 1452 O O . ALA A 1 187 ? 17.062 4.445 -10.240 1.00 95.38 187 ALA A O 1
ATOM 1453 N N . ALA A 1 188 ? 16.539 3.558 -12.242 1.00 94.44 188 ALA A N 1
ATOM 1454 C CA . ALA A 1 188 ? 17.413 4.433 -13.018 1.00 94.44 188 ALA A CA 1
ATOM 1455 C C . ALA A 1 188 ? 17.001 5.914 -12.910 1.00 94.44 188 ALA A C 1
ATOM 1457 O O . ALA A 1 188 ? 17.856 6.764 -12.672 1.00 94.44 188 ALA A O 1
ATOM 1458 N N . GLU A 1 189 ? 15.703 6.221 -13.011 1.00 93.00 189 GLU A N 1
ATOM 1459 C CA . GLU A 1 189 ? 15.157 7.578 -12.840 1.00 93.00 189 GLU A CA 1
ATOM 1460 C C . GLU A 1 189 ? 15.434 8.151 -11.439 1.00 93.00 189 GLU A C 1
ATOM 1462 O O . GLU A 1 189 ? 15.719 9.338 -11.300 1.00 93.00 189 GLU A O 1
ATOM 1467 N N . GLN A 1 190 ? 15.372 7.315 -10.397 1.00 93.31 190 GLN A N 1
ATOM 1468 C CA . GLN A 1 190 ? 15.662 7.696 -9.009 1.00 93.31 190 GLN A CA 1
ATOM 1469 C C . GLN A 1 190 ? 17.165 7.663 -8.668 1.00 93.31 190 GLN A C 1
ATOM 1471 O O . GLN A 1 190 ? 17.537 7.890 -7.516 1.00 93.31 190 GLN A O 1
ATOM 1476 N N . GLY A 1 191 ? 18.039 7.342 -9.630 1.00 94.12 191 GLY A N 1
ATOM 1477 C CA . GLY A 1 191 ? 19.478 7.196 -9.395 1.00 94.12 191 GLY A CA 1
ATOM 1478 C C . GLY A 1 191 ? 19.840 6.066 -8.421 1.00 94.12 191 GLY A C 1
ATOM 1479 O O . GLY A 1 191 ? 20.897 6.110 -7.792 1.00 94.12 191 GLY A O 1
ATOM 1480 N N . LYS A 1 192 ? 18.968 5.063 -8.258 1.00 94.94 192 LYS A N 1
ATOM 1481 C C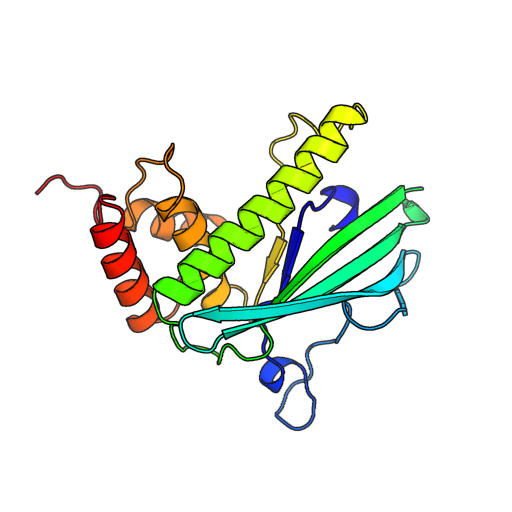A . LYS A 1 192 ? 19.186 3.899 -7.390 1.00 94.94 192 LYS A CA 1
ATOM 1482 C C . LYS A 1 192 ? 19.926 2.788 -8.148 1.00 94.94 192 LYS A C 1
ATOM 1484 O O . LYS A 1 192 ? 19.682 2.586 -9.341 1.00 94.94 192 LYS A O 1
ATOM 1489 N N . PRO A 1 193 ? 20.805 2.017 -7.482 1.00 95.50 193 PRO A N 1
ATOM 1490 C CA . PRO A 1 193 ? 21.497 0.912 -8.131 1.00 95.50 193 PRO A CA 1
ATOM 1491 C C . PRO A 1 193 ? 20.511 -0.184 -8.556 1.00 95.50 193 PRO A C 1
ATOM 1493 O O . PRO A 1 193 ? 19.627 -0.581 -7.800 1.00 95.50 193 PRO A O 1
ATOM 1496 N N . ILE A 1 194 ? 20.673 -0.714 -9.769 1.00 96.06 194 ILE A N 1
ATOM 1497 C CA . ILE A 1 194 ? 19.843 -1.834 -10.241 1.00 96.06 194 ILE A CA 1
ATOM 1498 C C . ILE A 1 194 ? 20.357 -3.166 -9.672 1.00 96.06 194 ILE A C 1
ATOM 1500 O O . ILE A 1 194 ? 19.556 -3.993 -9.243 1.00 96.06 194 ILE A O 1
ATOM 1504 N N . SER A 1 195 ? 21.679 -3.357 -9.631 1.00 94.38 195 SER A N 1
ATOM 1505 C CA . SER A 1 195 ? 22.343 -4.567 -9.125 1.00 94.38 195 SER A CA 1
ATOM 1506 C C . SER A 1 195 ? 23.294 -4.239 -7.976 1.00 94.38 195 SER A C 1
ATOM 1508 O O . SER A 1 195 ? 23.776 -3.113 -7.860 1.00 94.38 195 SER A O 1
ATOM 1510 N N . ASP A 1 196 ? 23.585 -5.239 -7.143 1.00 89.31 196 ASP A N 1
ATOM 1511 C CA . ASP A 1 196 ? 24.558 -5.136 -6.047 1.00 89.31 196 ASP A CA 1
ATOM 1512 C C . ASP A 1 196 ? 26.008 -4.992 -6.541 1.00 89.31 196 ASP A C 1
ATOM 1514 O O . ASP A 1 196 ? 26.889 -4.553 -5.798 1.00 89.31 196 ASP A O 1
ATOM 1518 N N . LYS A 1 197 ? 26.283 -5.363 -7.796 1.00 79.94 197 LYS A N 1
ATOM 1519 C CA . LYS A 1 197 ? 27.605 -5.194 -8.400 1.00 79.94 197 LYS A CA 1
ATOM 1520 C C . LYS A 1 197 ? 27.745 -3.770 -8.931 1.00 79.94 197 LYS A C 1
ATOM 1522 O O . LYS A 1 197 ? 26.965 -3.347 -9.780 1.00 79.94 197 LYS A O 1
ATOM 1527 N N . LYS A 1 198 ? 28.773 -3.051 -8.472 1.00 57.59 198 LYS A N 1
ATOM 1528 C CA . LYS A 1 198 ? 29.232 -1.838 -9.159 1.00 57.59 198 LYS A CA 1
ATOM 1529 C C . LYS A 1 198 ? 29.744 -2.255 -10.542 1.00 57.59 198 LYS A C 1
ATOM 1531 O O . LYS A 1 198 ? 30.619 -3.118 -10.611 1.00 57.59 198 LYS A O 1
ATOM 1536 N N . ALA A 1 199 ? 29.128 -1.715 -11.593 1.00 51.38 199 ALA A N 1
ATOM 1537 C CA . ALA A 1 199 ? 29.659 -1.784 -12.953 1.00 51.38 199 ALA A CA 1
ATOM 1538 C C . ALA A 1 199 ? 30.998 -1.041 -13.039 1.00 51.38 199 ALA A C 1
ATOM 1540 O O . ALA A 1 199 ? 31.158 -0.048 -12.288 1.00 51.38 199 ALA A O 1
#

Foldseek 3Di:
DCQVQLALEEEEEAACLNAPPVNHDHDDPPQADFDDDPQKGWDKDWDDKDAWPLGWIKTKIWIFIQRRVVNTTHIHIYIYGHPDDPPADRALRRLLVVLVVRVVSLVVSVVVCVVVVHPSPPPPSHSHHHYAYNVCAAPVLLSQLSNQLQPPPHQDASVRSQVVCCVVPNVCHNPDPNSLVNSQVSSVVSVHHNDPDDD

Radius of gyration: 17.27 Å; chains: 1; bounding box: 50×29×41 Å

Secondary structure (DSSP, 8-state):
-HHHHT-S-EEE---HHHH-GGGSS----TTTS-EEETTEEEEEEEEEEEE-GGG-EEEEEEEEEEETTTTEEEEEEEEE-TT--TTPPPPHHHHHHHHHHHHHHHHHHHHHHHHTT-TTTT-TTSS--EEE-SSSSSHHHHHHHHHHHT-TT----HHHHHHHHHHHT-TTSS-SHHHHHHHHHHHHHTT--SSSS--

Sequence (199 aa):
MLVANRTPALVVLASEKDINPEFGEKLPEYFRKSNQYGDVLVTAKGNGEGKLADGLDYHQYLLKVIDKGQDAKVTIPVIHVPNWPDRIASGNEGLKELAEHVNAVVNKKNEMYEKKGSRAIGDKNKLLPVIHCRAGVGRTGQLLATRELINPESNISLESIVREMRSTRDRQMVQTPAQMQALAMLAAEQGKPISDKKA